Protein AF-0000000072951445 (afdb_homodimer)

Organism: Perkinsus marinus (strain ATCC 50983 / TXsc) (NCBI:txid423536)

Nearest PDB structures (foldseek):
  5vni-assembly1_B  TM=6.566E-01  e=9.236E-03  Homo sapiens
  2nut-assembly1_B  TM=6.486E-01  e=1.586E-02  Homo sapiens
  3egd-assembly1_B  TM=6.643E-01  e=2.275E-02  Homo sapiens
  9deq-assembly1_A  TM=5.396E-01  e=1.131E+00  Homo sapiens
  6msu-assembly1_A  TM=2.626E-01  e=2.471E+00  Homo sapiens

Radius of gyration: 23.21 Å; Cα contacts (8 Å, |Δi|>4): 422; chains: 2; bounding box: 43×64×102 Å

Secondary structure (DSSP, 8-state):
-------S-------HHHHHHHHHHHHHHT--EEEEEEEEEE-TTEEEEEEESGGGSTT-SS--EE-TTSSEEEEEE-SEEEEEEEEEE-TT---SEEEEEEEEEE--TT---/-------S-------HHHHHHHHHHHHHHT--EEEEEEEEEE-TTEEEEEEESGGGSTT-SS--EE-TTSSEEEEEE-SEEEEEEEEEE-TT---SEEEEEEEEEE--TT---

Solvent-accessible surface area (backbone atoms only — not comparable to full-atom values)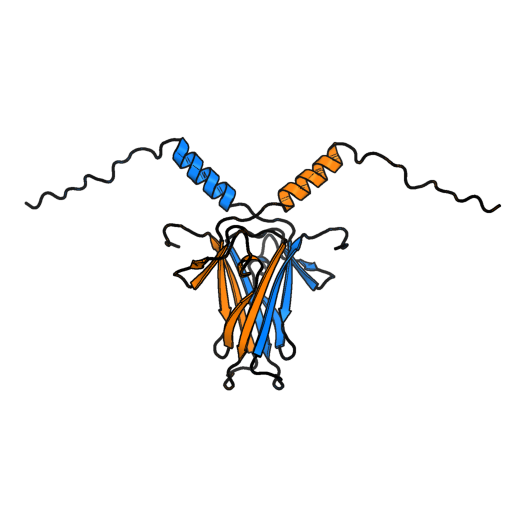: 12509 Å² total; per-residue (Å²): 134,83,82,77,82,77,65,75,77,65,82,69,66,69,55,72,61,53,48,45,46,49,49,46,47,47,51,47,34,61,21,36,13,38,41,24,29,41,34,77,51,61,35,87,40,47,41,81,72,46,73,43,35,73,32,63,38,91,84,34,93,61,51,47,40,80,36,95,89,52,45,29,35,31,64,64,47,43,34,77,38,52,45,32,32,37,29,36,46,45,91,71,48,82,54,56,60,41,38,41,34,43,35,30,31,63,57,48,90,79,67,68,125,134,82,81,77,81,77,67,73,79,68,83,70,64,70,54,72,60,53,48,45,45,48,49,47,47,46,51,47,33,61,21,36,13,38,40,24,29,43,35,74,50,60,35,86,40,48,41,84,69,44,75,45,37,74,32,63,38,91,85,33,94,62,51,47,39,80,35,96,89,52,46,28,33,33,65,63,46,42,34,76,36,52,46,32,32,38,29,36,47,45,91,71,48,84,53,57,59,42,40,42,36,42,35,31,30,61,57,46,91,78,67,68,126

Sequence (226 aa):
MCADLDWWKSDVAPQDGEALHFDIARAVTKAAAYGCVVQARVSRGLCIDRHLSRWSQTASRHPAVPDPRGGFLVPRIDCDAVFGFSIYVDEDLPARYAYFQLAVLHHNAEGIRMCADLDWWKSDVAPQDGEALHFDIARAVTKAAAYGCVVQARVSRGLCIDRHLSRWSQTASRHPAVPDPRGGFLVPRIDCDAVFGFSIYVDEDLPARYAYFQLAVLHHNAEGIR

pLDDT: mean 76.88, std 22.06, range [24.97, 98.44]

Foldseek 3Di:
DPPPCPPDPPPPDCPPVVVVVVVVVVVVLQDKDAWKFKAKDKDPQKDWDDKDWLQCDPPRPFHWAADPVHGTTGGIDHPPTDIDTDMDGHPPDPDPDMDMDMDIHHHDPVPDD/DPDPCPPDDPPPPCPPVVVVVVVVVVVVLQDKDAWKFKAKDKDPQKDWDDKDWLQCDPPRPFHWAADPVHGTTGGIDHPPTDIDTDMDGHPCDPDPDMDMDMDIHHHDPVPDD

Structure (mmCIF, N/CA/C/O backbone):
data_AF-0000000072951445-model_v1
#
loop_
_entity.id
_entity.type
_entity.pdbx_description
1 polymer 'Uncharacterized protein'
#
loop_
_atom_site.group_PDB
_atom_site.id
_atom_site.type_symbol
_atom_site.label_atom_id
_atom_site.label_alt_id
_atom_site.label_comp_id
_atom_site.label_asym_id
_atom_site.label_entity_id
_atom_site.label_seq_id
_atom_site.pdbx_PDB_ins_code
_atom_site.Cartn_x
_atom_site.Cartn_y
_atom_site.Cartn_z
_atom_site.occupancy
_atom_site.B_iso_or_equiv
_atom_site.auth_seq_id
_atom_site.auth_comp_id
_atom_site.auth_asym_id
_atom_site.auth_atom_id
_atom_site.pdbx_PDB_model_num
ATOM 1 N N . MET A 1 1 ? -2.184 34.781 -45.5 1 25.11 1 MET A N 1
ATOM 2 C CA . MET A 1 1 ? -1.695 35.438 -44.281 1 25.11 1 MET A CA 1
ATOM 3 C C . MET A 1 1 ? -2.539 35.062 -43.062 1 25.11 1 MET A C 1
ATOM 5 O O . MET A 1 1 ? -3.635 35.594 -42.875 1 25.11 1 MET A O 1
ATOM 9 N N . CYS A 1 2 ? -2.691 33.781 -42.75 1 28.2 2 CYS A N 1
ATOM 10 C CA . CYS A 1 2 ? -3.609 33.156 -41.812 1 28.2 2 CYS A CA 1
ATOM 11 C C . CYS A 1 2 ? -3.299 33.562 -40.375 1 28.2 2 CYS A C 1
ATOM 13 O O . CYS A 1 2 ? -2.16 33.438 -39.938 1 28.2 2 CYS A O 1
ATOM 15 N N . ALA A 1 3 ? -3.982 34.625 -39.844 1 30.25 3 ALA A N 1
ATOM 16 C CA . ALA A 1 3 ? -3.809 35.344 -38.594 1 30.25 3 ALA A CA 1
ATOM 17 C C . ALA A 1 3 ? -3.898 34.375 -37.406 1 30.25 3 ALA A C 1
ATOM 19 O O . ALA A 1 3 ? -4.82 33.562 -37.344 1 30.25 3 ALA A O 1
ATOM 20 N N . ASP A 1 4 ? -2.771 33.875 -36.844 1 29.22 4 ASP A N 1
ATOM 21 C CA . ASP A 1 4 ? -2.469 32.969 -35.75 1 29.22 4 ASP A CA 1
ATOM 22 C C . ASP A 1 4 ? -3.033 33.469 -34.438 1 29.22 4 ASP A C 1
ATOM 24 O O . ASP A 1 4 ? -2.664 34.562 -33.969 1 29.22 4 ASP A O 1
ATOM 28 N N . LEU A 1 5 ? -4.309 33.406 -34.094 1 29.62 5 LEU A N 1
ATOM 29 C CA . LEU A 1 5 ? -4.984 33.906 -32.906 1 29.62 5 LEU A CA 1
ATOM 30 C C . LEU A 1 5 ? -4.355 33.344 -31.656 1 29.62 5 LEU A C 1
ATOM 32 O O . LEU A 1 5 ? -4.508 32.156 -31.359 1 29.62 5 LEU A O 1
ATOM 36 N N . ASP A 1 6 ? -3.084 33.562 -31.312 1 32.25 6 ASP A N 1
ATOM 37 C CA . ASP A 1 6 ? -2.32 33.281 -30.094 1 32.25 6 ASP A CA 1
ATOM 38 C C . ASP A 1 6 ? -3.023 33.844 -28.859 1 32.25 6 ASP A C 1
ATOM 40 O O . ASP A 1 6 ? -2.5 34.75 -28.203 1 32.25 6 ASP A O 1
ATOM 44 N N . TRP A 1 7 ? -4.234 34.219 -28.938 1 32.53 7 TRP A N 1
ATOM 45 C CA . TRP A 1 7 ? -4.797 35.094 -27.922 1 32.53 7 TRP A CA 1
ATOM 46 C C . TRP A 1 7 ? -4.621 34.5 -26.531 1 32.53 7 TRP A C 1
ATOM 48 O O . TRP A 1 7 ? -4.5 35.219 -25.547 1 32.53 7 TRP A O 1
ATOM 58 N N . TRP A 1 8 ? -4.859 33.25 -26.375 1 32.34 8 TRP A N 1
ATOM 59 C CA . TRP A 1 8 ? -5.52 32.906 -25.125 1 32.34 8 TRP A CA 1
ATOM 60 C C . TRP A 1 8 ? -4.559 33 -23.953 1 32.34 8 TRP A C 1
ATOM 62 O O . TRP A 1 8 ? -4.949 32.812 -22.797 1 32.34 8 TRP A O 1
ATOM 72 N N . LYS A 1 9 ? -3.375 32.625 -24.156 1 36.16 9 LYS A N 1
ATOM 73 C CA . LYS A 1 9 ? -2.627 32.344 -22.938 1 36.16 9 LYS A CA 1
ATOM 74 C C . LYS A 1 9 ? -2.373 33.625 -22.141 1 36.16 9 LYS A C 1
ATOM 76 O O . LYS A 1 9 ? -1.477 34.406 -22.469 1 36.16 9 LYS A O 1
ATOM 81 N N . SER A 1 10 ? -3.305 34.406 -21.906 1 35.97 10 SER A N 1
ATOM 82 C CA . SER A 1 10 ? -2.973 35.562 -21.062 1 35.97 10 SER A CA 1
ATOM 83 C C . SER A 1 10 ? -2.168 35.125 -19.844 1 35.97 10 SER A C 1
ATOM 85 O O . SER A 1 10 ? -2.434 34.062 -19.266 1 35.97 10 SER A O 1
ATOM 87 N N . ASP A 1 11 ? -0.934 35.531 -19.594 1 38.09 11 ASP A N 1
ATOM 88 C CA . ASP A 1 11 ? 0.056 35.625 -18.516 1 38.09 11 ASP A CA 1
ATOM 89 C C . ASP A 1 11 ? -0.596 36 -17.188 1 38.09 11 ASP A C 1
ATOM 91 O O . ASP A 1 11 ? -0.187 36.969 -16.547 1 38.09 11 ASP A O 1
ATOM 95 N N . VAL A 1 12 ? -1.898 36.062 -17.078 1 39.41 12 VAL A N 1
ATOM 96 C CA . VAL A 1 12 ? -2.447 36.5 -15.789 1 39.41 12 VAL A CA 1
ATOM 97 C C . VAL A 1 12 ? -1.809 35.656 -14.672 1 39.41 12 VAL A C 1
ATOM 99 O O . VAL A 1 12 ? -1.699 34.438 -14.773 1 39.41 12 VAL A O 1
ATOM 102 N N . ALA A 1 13 ? -0.9 36.219 -13.82 1 42.41 13 ALA A N 1
ATOM 103 C CA . ALA A 1 13 ? -0.326 35.75 -12.555 1 42.41 13 ALA A CA 1
ATOM 104 C C . ALA A 1 13 ? -1.29 34.844 -11.82 1 42.41 13 ALA A C 1
ATOM 106 O O . ALA A 1 13 ? -2.484 35.125 -11.719 1 42.41 13 ALA A O 1
ATOM 107 N N . PRO A 1 14 ? -1.17 33.5 -11.805 1 46.56 14 PRO A N 1
ATOM 108 C CA . PRO A 1 14 ? -2.156 32.875 -10.922 1 46.56 14 PRO A CA 1
ATOM 109 C C . PRO A 1 14 ? -2.557 33.781 -9.75 1 46.56 14 PRO A C 1
ATOM 111 O O . PRO A 1 14 ? -1.712 34.469 -9.188 1 46.56 14 PRO A O 1
ATOM 114 N N . GLN A 1 15 ? -3.617 34.5 -9.695 1 49.19 15 GLN A N 1
ATOM 115 C CA . GLN A 1 15 ? -3.969 35.25 -8.5 1 49.19 15 GLN A CA 1
ATOM 116 C C . GLN A 1 15 ? -3.467 34.562 -7.234 1 49.19 15 GLN A C 1
ATOM 118 O O . GLN A 1 15 ? -3.41 33.312 -7.184 1 49.19 15 GLN A O 1
ATOM 123 N N . ASP A 1 16 ? -2.781 35.281 -6.242 1 53.56 16 ASP A N 1
ATOM 124 C CA . ASP A 1 16 ? -2.215 34.844 -4.969 1 53.56 16 ASP A CA 1
ATOM 125 C C . ASP A 1 16 ? -3.018 33.688 -4.371 1 53.56 16 ASP A C 1
ATOM 127 O O . ASP A 1 16 ? -2.447 32.781 -3.797 1 53.56 16 ASP A O 1
ATOM 131 N N . GLY A 1 17 ? -4.25 33.844 -4.539 1 55.16 17 GLY A N 1
ATOM 132 C CA . GLY A 1 17 ? -5.109 32.844 -3.926 1 55.16 17 GLY A CA 1
ATOM 133 C C . GLY A 1 17 ? -5.035 31.484 -4.613 1 55.16 17 GLY A C 1
ATOM 134 O O . GLY A 1 17 ? -5.102 30.438 -3.955 1 55.16 17 GLY A O 1
ATOM 135 N N . GLU A 1 18 ? -5.078 31.531 -5.914 1 56.19 18 GLU A N 1
ATOM 136 C CA . GLU A 1 18 ? -5.031 30.25 -6.633 1 56.19 18 GLU A CA 1
ATOM 137 C C . GLU A 1 18 ? -3.697 29.547 -6.414 1 56.19 18 GLU A C 1
ATOM 139 O O . GLU A 1 18 ? -3.656 28.328 -6.266 1 56.19 18 GLU A O 1
ATOM 144 N N . ALA A 1 19 ? -2.678 30.297 -6.59 1 57.19 19 ALA A N 1
ATOM 145 C CA . ALA A 1 19 ? -1.369 29.734 -6.27 1 57.19 19 ALA A CA 1
ATOM 146 C C . ALA A 1 19 ? -1.341 29.188 -4.84 1 57.19 19 ALA A C 1
ATOM 148 O O . ALA A 1 19 ? -0.812 28.109 -4.59 1 57.19 19 ALA A O 1
ATOM 149 N N . LEU A 1 20 ? -1.957 30 -4.016 1 58.28 20 LEU A N 1
ATOM 150 C CA . LEU A 1 20 ? -2.051 29.562 -2.629 1 58.28 20 LEU A CA 1
ATOM 151 C C . LEU A 1 20 ? -2.877 28.281 -2.52 1 58.28 20 LEU A C 1
ATOM 153 O O . LEU A 1 20 ? -2.514 27.375 -1.783 1 58.28 20 LEU A O 1
ATOM 157 N N . HIS A 1 21 ? -3.934 28.328 -3.301 1 58.72 21 HIS A N 1
ATOM 158 C CA . HIS A 1 21 ? -4.785 27.141 -3.277 1 58.72 21 HIS A CA 1
ATOM 159 C C . HIS A 1 21 ? -4.051 25.922 -3.816 1 58.72 21 HIS A C 1
ATOM 161 O O . HIS A 1 21 ? -4.176 24.828 -3.27 1 58.72 21 HIS A O 1
ATOM 167 N N . PHE A 1 22 ? -3.383 26.141 -4.934 1 58.62 22 PHE A N 1
ATOM 168 C CA . PHE A 1 22 ? -2.615 25.031 -5.488 1 58.62 22 PHE A CA 1
ATOM 169 C C . PHE A 1 22 ? -1.514 24.594 -4.527 1 58.62 22 PHE A C 1
ATOM 171 O O . PHE A 1 22 ? -1.291 23.406 -4.328 1 58.62 22 PHE A O 1
ATOM 178 N N . ASP A 1 23 ? -0.819 25.609 -3.965 1 59.31 23 ASP A N 1
ATOM 179 C CA . ASP A 1 23 ? 0.227 25.297 -3 1 59.31 23 ASP A CA 1
ATOM 180 C C . ASP A 1 23 ? -0.346 24.547 -1.801 1 59.31 23 ASP A C 1
ATOM 182 O O . ASP A 1 23 ? 0.265 23.594 -1.307 1 59.31 23 ASP A O 1
ATOM 186 N N . ILE A 1 24 ? -1.493 25.031 -1.382 1 58.25 24 ILE A N 1
ATOM 187 C CA . ILE A 1 24 ? -2.137 24.375 -0.248 1 58.25 24 ILE A CA 1
ATOM 188 C C . ILE A 1 24 ? -2.574 22.969 -0.647 1 58.25 24 ILE A C 1
ATOM 190 O O . ILE A 1 24 ? -2.393 22.016 0.114 1 58.25 24 ILE A O 1
ATOM 194 N N . ALA A 1 25 ? -3.1 23 -1.86 1 57.59 25 ALA A N 1
ATOM 195 C CA . ALA A 1 25 ? -3.527 21.688 -2.34 1 57.59 25 ALA A CA 1
ATOM 196 C C . ALA A 1 25 ? -2.346 20.719 -2.441 1 57.59 25 ALA A C 1
ATOM 198 O O . ALA A 1 25 ? -2.451 19.562 -2.062 1 57.59 25 ALA A O 1
ATOM 199 N N . ARG A 1 26 ? -1.336 21.25 -2.967 1 58.31 26 ARG A N 1
ATOM 200 C CA . ARG A 1 26 ? -0.135 20.438 -3.072 1 58.31 26 ARG A CA 1
ATOM 201 C C . ARG A 1 26 ? 0.393 20.062 -1.691 1 58.31 26 ARG A C 1
ATOM 203 O O . ARG A 1 26 ? 0.857 18.938 -1.485 1 58.31 26 ARG A O 1
ATOM 210 N N . ALA A 1 27 ? 0.35 21.094 -0.793 1 59.75 27 ALA A N 1
ATOM 211 C CA . ALA A 1 27 ? 0.813 20.797 0.562 1 59.75 27 ALA A CA 1
ATOM 212 C C . ALA A 1 27 ? -0.018 19.688 1.202 1 59.75 27 ALA A C 1
ATOM 214 O O . ALA A 1 27 ? 0.522 18.812 1.89 1 59.75 27 ALA A O 1
ATOM 215 N N . VAL A 1 28 ? -1.268 19.875 0.972 1 58.09 28 VAL A N 1
ATOM 216 C CA . VAL A 1 28 ? -2.16 18.875 1.549 1 58.09 28 VAL A CA 1
ATOM 217 C C . VAL A 1 28 ? -1.933 17.516 0.871 1 58.09 28 VAL A C 1
ATOM 219 O O . VAL A 1 28 ? -1.941 16.484 1.529 1 58.09 28 VAL A O 1
ATOM 222 N N . THR A 1 29 ? -1.716 17.703 -0.434 1 58.22 29 THR A N 1
ATOM 223 C CA . THR A 1 29 ? -1.499 16.469 -1.175 1 58.22 29 THR A CA 1
ATOM 224 C C . THR A 1 29 ? -0.147 15.852 -0.821 1 58.22 29 THR A C 1
ATOM 226 O O . THR A 1 29 ? 0.027 14.633 -0.894 1 58.22 29 THR A O 1
ATOM 229 N N . LYS A 1 30 ? 0.691 16.875 -0.333 1 65.12 30 LYS A N 1
ATOM 230 C CA . LYS A 1 30 ? 2.008 16.375 0.066 1 65.12 30 LYS A CA 1
ATOM 231 C C . LYS A 1 30 ? 1.988 15.859 1.501 1 65.12 30 LYS A C 1
ATOM 233 O O . LYS A 1 30 ? 3.039 15.555 2.066 1 65.12 30 LYS A O 1
ATOM 238 N N . ALA A 1 31 ? 0.778 15.758 1.926 1 75.75 31 ALA A N 1
ATOM 239 C CA . ALA A 1 31 ? 0.677 15.188 3.266 1 75.75 31 ALA A CA 1
ATOM 240 C C . ALA A 1 31 ? 1.109 13.727 3.27 1 75.75 31 ALA A C 1
ATOM 242 O O . ALA A 1 31 ? 1.029 13.047 2.244 1 75.75 31 ALA A O 1
ATOM 243 N N . ALA A 1 32 ? 1.812 13.375 4.234 1 82.56 32 ALA A N 1
ATOM 244 C CA . ALA A 1 32 ? 2.359 12.039 4.438 1 82.56 32 ALA A CA 1
ATOM 245 C C . ALA A 1 32 ? 1.925 11.469 5.785 1 82.56 32 ALA A C 1
ATOM 247 O O . ALA A 1 32 ? 1.687 12.219 6.734 1 82.56 32 ALA A O 1
ATOM 248 N N . ALA A 1 33 ? 1.676 10.227 5.727 1 84.31 33 ALA A N 1
ATOM 249 C CA . ALA A 1 33 ? 1.551 9.5 6.988 1 84.31 33 ALA A CA 1
ATOM 250 C C . ALA A 1 33 ? 2.92 9.094 7.523 1 84.31 33 ALA A C 1
ATOM 252 O O . ALA A 1 33 ? 3.801 8.695 6.754 1 84.31 33 ALA A O 1
ATOM 253 N N . TYR A 1 34 ? 3.049 9.273 8.836 1 84.31 34 TYR A N 1
ATOM 254 C CA . TYR A 1 34 ? 4.359 8.992 9.414 1 84.31 34 TYR A CA 1
ATOM 255 C C . TYR A 1 34 ? 4.281 7.828 10.398 1 84.31 34 TYR A C 1
ATOM 257 O O . TYR A 1 34 ? 3.252 7.617 11.039 1 84.31 34 TYR A O 1
ATOM 265 N N . GLY A 1 35 ? 5.445 7.074 10.477 1 86.62 35 GLY A N 1
ATOM 266 C CA . GLY A 1 35 ? 5.512 5.973 11.414 1 86.62 35 GLY A CA 1
ATOM 267 C C . GLY A 1 35 ? 4.523 4.863 11.109 1 86.62 35 GLY A C 1
ATOM 268 O O . GLY A 1 35 ? 3.703 4.504 11.953 1 86.62 35 GLY A O 1
ATOM 269 N N . CYS A 1 36 ? 4.629 4.395 9.93 1 91.25 36 CYS A N 1
ATOM 270 C CA . CYS A 1 36 ? 3.693 3.369 9.484 1 91.25 36 CYS A CA 1
ATOM 271 C C . CYS A 1 36 ? 4.359 1.999 9.445 1 91.25 36 CYS A C 1
ATOM 273 O O . CYS A 1 36 ? 5.523 1.881 9.055 1 91.25 36 CYS A O 1
ATOM 275 N N . VAL A 1 37 ? 3.639 1.06 9.898 1 93.5 37 VAL A N 1
ATOM 276 C CA . VAL A 1 37 ? 4.062 -0.322 9.695 1 93.5 37 VAL A CA 1
ATOM 277 C C . VAL A 1 37 ? 3.363 -0.904 8.469 1 93.5 37 VAL A C 1
ATOM 279 O O . VAL A 1 37 ? 2.139 -0.826 8.352 1 93.5 37 VAL A O 1
ATOM 282 N N . VAL A 1 38 ? 4.141 -1.428 7.543 1 96.44 38 VAL A N 1
ATOM 283 C CA . VAL A 1 38 ? 3.609 -2.059 6.34 1 96.44 38 VAL A CA 1
ATOM 284 C C . VAL A 1 38 ? 3.707 -3.576 6.465 1 96.44 38 VAL A C 1
ATOM 286 O O . VAL A 1 38 ? 4.789 -4.117 6.715 1 96.44 38 VAL A O 1
ATOM 289 N N . GLN A 1 39 ? 2.592 -4.234 6.344 1 97.06 39 GLN A N 1
ATOM 290 C CA . GLN A 1 39 ? 2.541 -5.691 6.441 1 97.06 39 GLN A CA 1
ATOM 291 C C . GLN A 1 39 ? 1.88 -6.301 5.207 1 97.06 39 GLN A C 1
ATOM 293 O O . GLN A 1 39 ? 0.814 -5.848 4.781 1 97.06 39 GLN A O 1
ATOM 298 N N . ALA A 1 40 ? 2.533 -7.309 4.621 1 98 40 ALA A N 1
ATOM 299 C CA . ALA A 1 40 ? 1.966 -8.055 3.502 1 98 40 ALA A CA 1
ATOM 300 C C . ALA A 1 40 ? 1.685 -9.5 3.896 1 98 40 ALA A C 1
ATOM 302 O O . ALA A 1 40 ? 2.486 -10.133 4.594 1 98 40 ALA A O 1
ATOM 303 N N . ARG A 1 41 ? 0.537 -9.984 3.467 1 96.44 41 ARG A N 1
ATOM 304 C CA . ARG A 1 41 ? 0.14 -11.375 3.684 1 96.44 41 ARG A CA 1
ATOM 305 C C . ARG A 1 41 ? -0.395 -11.992 2.398 1 96.44 41 ARG A C 1
ATOM 307 O O . ARG A 1 41 ? -1.081 -11.328 1.618 1 96.44 41 ARG A O 1
ATOM 314 N N . VAL A 1 42 ? -0.076 -13.25 2.225 1 95.75 42 VAL A N 1
ATOM 315 C CA . VAL A 1 42 ? -0.527 -13.977 1.043 1 95.75 42 VAL A CA 1
ATOM 316 C C . VAL A 1 42 ? -1.199 -15.281 1.464 1 95.75 42 VAL A C 1
ATOM 318 O O . VAL A 1 42 ? -0.979 -15.773 2.574 1 95.75 42 VAL A O 1
ATOM 321 N N . SER A 1 43 ? -2.061 -15.789 0.586 1 93.31 43 SER A N 1
ATOM 322 C CA . SER A 1 43 ? -2.752 -17.047 0.858 1 93.31 43 SER A CA 1
ATOM 323 C C . SER A 1 43 ? -1.78 -18.219 0.868 1 93.31 43 SER A C 1
ATOM 325 O O . SER A 1 43 ? -0.641 -18.094 0.414 1 93.31 43 SER A O 1
ATOM 327 N N . ARG A 1 44 ? -2.346 -19.328 1.376 1 90.19 44 ARG A N 1
ATOM 328 C CA . ARG A 1 44 ? -1.542 -20.547 1.394 1 90.19 44 ARG A CA 1
ATOM 329 C C . ARG A 1 44 ? -1.088 -20.922 -0.013 1 90.19 44 ARG A C 1
ATOM 331 O O . ARG A 1 44 ? -1.854 -20.812 -0.971 1 90.19 44 ARG A O 1
ATOM 338 N N . GLY A 1 45 ? 0.144 -21.406 -0.171 1 87.94 45 GLY A N 1
ATOM 339 C CA . GLY A 1 45 ? 0.699 -21.766 -1.467 1 87.94 45 GLY A CA 1
ATOM 340 C C . GLY A 1 45 ? 1.569 -20.672 -2.064 1 87.94 45 GLY A C 1
ATOM 341 O O . GLY A 1 45 ? 2.281 -20.906 -3.043 1 87.94 45 GLY A O 1
ATOM 342 N N . LEU A 1 46 ? 1.461 -19.562 -1.485 1 91.31 46 LEU A N 1
ATOM 343 C CA . LEU A 1 46 ? 2.35 -18.453 -1.842 1 91.31 46 LEU A CA 1
ATOM 344 C C . LEU A 1 46 ? 3.234 -18.078 -0.662 1 91.31 46 LEU A C 1
ATOM 346 O O . LEU A 1 46 ? 2.826 -18.203 0.494 1 91.31 46 LEU A O 1
ATOM 350 N N . CYS A 1 47 ? 4.461 -17.609 -0.978 1 93.25 47 CYS A N 1
ATOM 351 C CA . CYS A 1 47 ? 5.383 -17.141 0.045 1 93.25 47 CYS A CA 1
ATOM 352 C C . CYS A 1 47 ? 6.098 -15.867 -0.416 1 93.25 47 CYS A C 1
ATOM 354 O O . CYS A 1 47 ? 6.664 -15.836 -1.51 1 93.25 47 CYS A O 1
ATOM 356 N N . ILE A 1 48 ? 5.977 -14.859 0.429 1 95.88 48 ILE A N 1
ATOM 357 C CA . ILE A 1 48 ? 6.691 -13.641 0.087 1 95.88 48 ILE A CA 1
ATOM 358 C C . ILE A 1 48 ? 8.188 -13.836 0.306 1 95.88 48 ILE A C 1
ATOM 360 O O . ILE A 1 48 ? 8.617 -14.195 1.405 1 95.88 48 ILE A O 1
ATOM 364 N N . ASP A 1 49 ? 8.922 -13.594 -0.739 1 95.31 49 ASP A N 1
ATOM 365 C CA . ASP A 1 49 ? 10.375 -13.781 -0.689 1 95.31 49 ASP A CA 1
ATOM 366 C C . ASP A 1 49 ? 11.078 -12.484 -0.276 1 95.31 49 ASP A C 1
ATOM 368 O O . 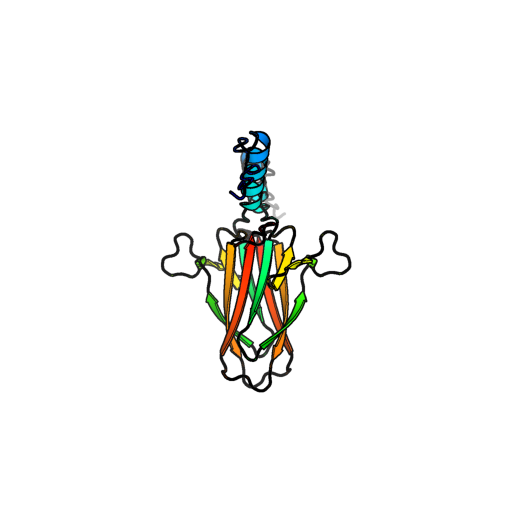ASP A 1 49 ? 11.906 -12.492 0.636 1 95.31 49 ASP A O 1
ATOM 372 N N . ARG A 1 50 ? 10.711 -11.422 -0.928 1 95 50 ARG A N 1
ATOM 373 C CA . ARG A 1 50 ? 11.359 -10.141 -0.659 1 95 50 ARG A CA 1
ATOM 374 C C . ARG A 1 50 ? 10.391 -8.977 -0.878 1 95 50 ARG A C 1
ATOM 376 O O . ARG A 1 50 ? 9.477 -9.078 -1.698 1 95 50 ARG A O 1
ATOM 383 N N . HIS A 1 51 ? 10.656 -7.945 -0.124 1 96 51 HIS A N 1
ATOM 384 C CA . HIS A 1 51 ? 9.992 -6.66 -0.346 1 96 51 HIS A CA 1
ATOM 385 C C . HIS A 1 51 ? 10.938 -5.668 -1.017 1 96 51 HIS A C 1
ATOM 387 O O . HIS A 1 51 ? 12.117 -5.594 -0.671 1 96 51 HIS A O 1
ATOM 393 N N . LEU A 1 52 ? 10.438 -5 -1.983 1 95.88 52 LEU A N 1
ATOM 394 C CA . LEU A 1 52 ? 11.188 -3.961 -2.682 1 95.88 52 LEU A CA 1
ATOM 395 C C . LEU A 1 52 ? 10.477 -2.617 -2.586 1 95.88 52 LEU A C 1
ATOM 397 O O . LEU A 1 52 ? 9.273 -2.529 -2.828 1 95.88 52 LEU A O 1
ATOM 401 N N . SER A 1 53 ? 11.102 -1.647 -2.105 1 96.69 53 SER A N 1
ATOM 402 C CA . SER A 1 53 ? 10.625 -0.272 -2.025 1 96.69 53 SER A CA 1
ATOM 403 C C . SER A 1 53 ? 11.781 0.712 -1.899 1 96.69 53 SER A C 1
ATOM 405 O O . SER A 1 53 ? 12.938 0.306 -1.816 1 96.69 53 SER A O 1
ATOM 407 N N . ARG A 1 54 ? 11.445 1.942 -1.931 1 95.44 54 ARG A N 1
ATOM 408 C CA . ARG A 1 54 ? 12.5 2.936 -1.74 1 95.44 54 ARG A CA 1
ATOM 409 C C . ARG A 1 54 ? 13.133 2.809 -0.358 1 95.44 54 ARG A C 1
ATOM 411 O O . ARG A 1 54 ? 14.281 3.191 -0.16 1 95.44 54 ARG A O 1
ATOM 418 N N . TRP A 1 55 ? 12.469 2.211 0.562 1 96.19 55 TRP A N 1
ATOM 419 C CA . TRP A 1 55 ? 12.945 2.07 1.933 1 96.19 55 TRP A CA 1
ATOM 420 C C . TRP A 1 55 ? 13.781 0.802 2.09 1 96.19 55 TRP A C 1
ATOM 422 O O . TRP A 1 55 ? 14.43 0.603 3.119 1 96.19 55 TRP A O 1
ATOM 432 N N . SER A 1 56 ? 13.711 -0.069 1.153 1 95.38 56 SER A N 1
ATOM 433 C CA . SER A 1 56 ? 14.445 -1.324 1.261 1 95.38 56 SER A CA 1
ATOM 434 C C . SER A 1 56 ? 15.789 -1.241 0.542 1 95.38 56 SER A C 1
ATOM 436 O O . SER A 1 56 ? 16.547 -2.207 0.532 1 95.38 56 SER A O 1
ATOM 438 N N . GLN A 1 57 ? 16.016 -0.076 -0.086 1 93.69 57 GLN A N 1
ATOM 439 C CA . GLN A 1 57 ? 17.281 0.09 -0.816 1 93.69 57 GLN A CA 1
ATOM 440 C C . GLN A 1 57 ? 18.453 0.269 0.141 1 93.69 57 GLN A C 1
ATOM 442 O O . GLN A 1 57 ? 18.312 0.912 1.185 1 93.69 57 GLN A O 1
ATOM 447 N N . THR A 1 58 ? 19.578 -0.31 -0.248 1 88.88 58 THR A N 1
ATOM 448 C CA . THR A 1 58 ? 20.781 -0.26 0.576 1 88.88 58 THR A CA 1
ATOM 449 C C . THR A 1 58 ? 21.172 1.186 0.868 1 88.88 58 THR A C 1
ATOM 451 O O . THR A 1 58 ? 21.562 1.515 1.993 1 88.88 58 THR A O 1
ATOM 454 N N . ALA A 1 59 ? 21.016 2.045 -0.031 1 90.62 59 ALA A N 1
ATOM 455 C CA . ALA A 1 59 ? 21.469 3.43 0.085 1 90.62 59 ALA A CA 1
ATOM 456 C C . ALA A 1 59 ? 20.328 4.34 0.536 1 90.62 59 ALA A C 1
ATOM 458 O O . ALA A 1 59 ? 20.406 5.562 0.384 1 90.62 59 ALA A O 1
ATOM 459 N N . SER A 1 60 ? 19.344 3.766 1.089 1 90.75 60 SER A N 1
ATOM 460 C CA . SER A 1 60 ? 18.203 4.59 1.476 1 90.75 60 SER A CA 1
ATOM 461 C C . SER A 1 60 ? 18.547 5.492 2.656 1 90.75 60 SER A C 1
ATOM 463 O O . SER A 1 60 ? 19.125 5.035 3.643 1 90.75 60 SER A O 1
ATOM 465 N N . ARG A 1 61 ? 18.203 6.777 2.604 1 90.69 61 ARG A N 1
ATOM 466 C CA . ARG A 1 61 ? 18.422 7.727 3.693 1 90.69 61 ARG A CA 1
ATOM 467 C C . ARG A 1 61 ? 17.5 7.418 4.871 1 90.69 61 ARG A C 1
ATOM 469 O O . ARG A 1 61 ? 17.812 7.762 6.012 1 90.69 61 ARG A O 1
ATOM 476 N N . HIS A 1 62 ? 16.312 6.793 4.547 1 90.69 62 HIS A N 1
ATOM 477 C CA . HIS A 1 62 ? 15.328 6.414 5.559 1 90.69 62 HIS A CA 1
ATOM 478 C C . HIS A 1 62 ? 14.906 4.957 5.402 1 90.69 62 HIS A C 1
ATOM 480 O O . HIS A 1 62 ? 13.82 4.668 4.898 1 90.69 62 HIS A O 1
ATOM 486 N N . PRO A 1 63 ? 15.789 4.051 5.824 1 92.88 63 PRO A N 1
ATOM 487 C CA . PRO A 1 63 ? 15.547 2.627 5.594 1 92.88 63 PRO A CA 1
ATOM 488 C C . PRO A 1 63 ? 14.398 2.078 6.438 1 92.88 63 PRO A C 1
ATOM 490 O O . PRO A 1 63 ? 14.148 2.564 7.543 1 92.88 63 PRO A O 1
ATOM 493 N N . ALA A 1 64 ? 13.711 1.156 5.879 1 94.31 64 ALA A N 1
ATOM 494 C CA . ALA A 1 64 ? 12.711 0.404 6.625 1 94.31 64 ALA A CA 1
ATOM 495 C C . ALA A 1 64 ? 13.359 -0.462 7.699 1 94.31 64 ALA A C 1
ATOM 497 O O . ALA A 1 64 ? 14.516 -0.871 7.559 1 94.31 64 ALA A O 1
ATOM 498 N N . VAL A 1 65 ? 12.648 -0.671 8.789 1 92.19 65 VAL A N 1
ATOM 499 C CA . VAL A 1 65 ? 13.109 -1.557 9.852 1 92.19 65 VAL A CA 1
ATOM 500 C C . VAL A 1 65 ? 12.086 -2.668 10.078 1 92.19 65 VAL A C 1
ATOM 502 O O . VAL A 1 65 ? 10.875 -2.432 10.016 1 92.19 65 VAL A O 1
ATOM 505 N N . PRO A 1 66 ? 12.594 -3.859 10.328 1 92.62 66 PRO A N 1
ATOM 506 C CA . PRO A 1 66 ? 11.648 -4.941 10.602 1 92.62 66 PRO A CA 1
ATOM 507 C C . PRO A 1 66 ? 10.805 -4.684 11.852 1 92.62 66 PRO A C 1
ATOM 509 O O . PRO A 1 66 ? 11.312 -4.141 12.836 1 92.62 66 PRO A O 1
ATOM 512 N N . ASP A 1 67 ? 9.531 -4.984 11.695 1 91.38 67 ASP A N 1
ATOM 513 C CA . ASP A 1 67 ? 8.641 -4.918 12.852 1 91.38 67 ASP A CA 1
ATOM 514 C C . ASP A 1 67 ? 8.492 -6.285 13.508 1 91.38 67 ASP A C 1
ATOM 516 O O . ASP A 1 67 ? 8.391 -7.305 12.82 1 91.38 67 ASP A O 1
ATOM 520 N N . PRO A 1 68 ? 8.414 -6.25 14.836 1 86.69 68 PRO A N 1
ATOM 521 C CA . PRO A 1 68 ? 8.328 -7.539 15.531 1 86.69 68 PRO A CA 1
ATOM 522 C C . PRO A 1 68 ? 7.051 -8.305 15.188 1 86.69 68 PRO A C 1
ATOM 524 O O . PRO A 1 68 ? 7.023 -9.531 15.273 1 86.69 68 PRO A O 1
ATOM 527 N N . ARG A 1 69 ? 6.031 -7.617 14.812 1 84.69 69 ARG A N 1
ATOM 528 C CA . ARG A 1 69 ? 4.754 -8.25 14.5 1 84.69 69 ARG A CA 1
ATOM 529 C C . ARG A 1 69 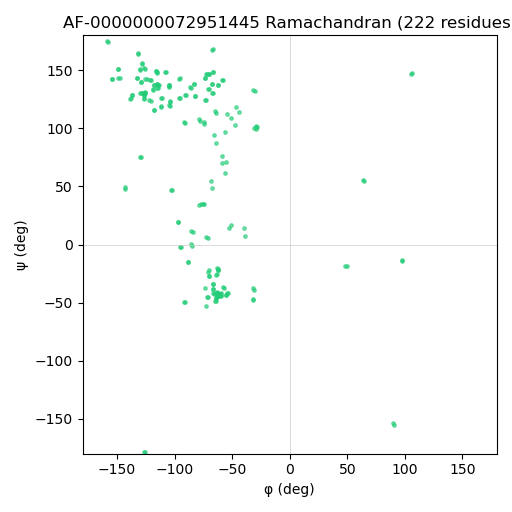? 4.723 -8.727 13.055 1 84.69 69 ARG A C 1
ATOM 531 O O . ARG A 1 69 ? 3.725 -9.297 12.609 1 84.69 69 ARG A O 1
ATOM 538 N N . GLY A 1 70 ? 5.727 -8.516 12.422 1 89.94 70 GLY A N 1
ATOM 539 C CA . GLY A 1 70 ? 5.797 -8.812 11 1 89.94 70 GLY A CA 1
ATOM 540 C C . GLY A 1 70 ? 5.742 -7.57 10.133 1 89.94 70 GLY A C 1
ATOM 541 O O . GLY A 1 70 ? 5.312 -6.508 10.578 1 89.94 70 GLY A O 1
ATOM 542 N N . GLY A 1 71 ? 6.395 -7.637 9.109 1 94.81 71 GLY A N 1
ATOM 543 C CA . GLY A 1 71 ? 6.449 -6.5 8.203 1 94.81 71 GLY A CA 1
ATOM 544 C C . GLY A 1 71 ? 7.594 -5.551 8.508 1 94.81 71 GLY A C 1
ATOM 545 O O . GLY A 1 71 ? 8.656 -5.977 8.953 1 94.81 71 GLY A O 1
ATOM 546 N N . PHE A 1 72 ? 7.438 -4.266 8.109 1 95.62 72 PHE A N 1
ATOM 547 C CA . PHE A 1 72 ? 8.531 -3.316 8.281 1 95.62 72 PHE A CA 1
ATOM 548 C C . PHE A 1 72 ? 8 -1.915 8.547 1 95.62 72 PHE A C 1
ATOM 550 O O . PHE A 1 72 ? 6.953 -1.532 8.023 1 95.62 72 PHE A O 1
ATOM 557 N N . LEU A 1 73 ? 8.68 -1.219 9.383 1 93.56 73 LEU A N 1
ATOM 558 C CA . LEU A 1 73 ? 8.375 0.167 9.727 1 93.56 73 LEU A CA 1
ATOM 559 C C . LEU A 1 73 ? 8.953 1.12 8.688 1 93.56 73 LEU A C 1
ATOM 561 O O . LEU A 1 73 ? 10.117 0.993 8.305 1 93.56 73 LEU A O 1
ATOM 565 N N . VAL A 1 74 ? 8.156 1.966 8.172 1 92.81 74 VAL A N 1
ATOM 566 C CA . VAL A 1 74 ? 8.602 3.02 7.266 1 92.81 74 VAL A CA 1
ATOM 567 C C . VAL A 1 74 ? 8.375 4.387 7.91 1 92.81 74 VAL A C 1
ATOM 569 O O . VAL A 1 74 ? 7.363 4.605 8.578 1 92.81 74 VAL A O 1
ATOM 572 N N . PRO A 1 75 ? 9.305 5.238 7.766 1 88.44 75 PRO A N 1
ATOM 573 C CA . PRO A 1 75 ? 9.188 6.535 8.438 1 88.44 75 PRO A CA 1
ATOM 574 C C . PRO A 1 75 ? 8.047 7.383 7.883 1 88.44 75 PRO A C 1
ATOM 576 O O . PRO A 1 75 ? 7.414 8.141 8.625 1 88.44 75 PRO A O 1
ATOM 579 N N . ARG A 1 76 ? 7.824 7.238 6.551 1 85.62 76 ARG A N 1
ATOM 580 C CA . ARG A 1 76 ? 6.793 8.07 5.938 1 85.62 76 ARG A CA 1
ATOM 581 C C . ARG A 1 76 ? 6.234 7.414 4.684 1 85.62 76 ARG A C 1
ATOM 583 O O . ARG A 1 76 ? 6.969 6.77 3.93 1 85.62 76 ARG A O 1
ATOM 590 N N . ILE A 1 77 ? 4.938 7.578 4.508 1 89.56 77 ILE A N 1
ATOM 591 C CA . ILE A 1 77 ? 4.262 7.16 3.283 1 89.56 77 ILE A CA 1
ATOM 592 C C . ILE A 1 77 ? 3.469 8.328 2.707 1 89.56 77 ILE A C 1
ATOM 594 O O . ILE A 1 77 ? 2.717 8.992 3.428 1 89.56 77 ILE A O 1
ATOM 598 N N . ASP A 1 78 ? 3.725 8.625 1.453 1 87.38 78 ASP A N 1
ATOM 599 C CA . ASP A 1 78 ? 2.99 9.648 0.712 1 87.38 78 ASP A CA 1
ATOM 600 C C . ASP A 1 78 ? 2.432 9.086 -0.592 1 87.38 78 ASP A C 1
ATOM 602 O O . ASP A 1 78 ? 2.496 7.879 -0.833 1 87.38 78 ASP A O 1
ATOM 606 N N . CYS A 1 79 ? 1.764 9.953 -1.379 1 89.44 79 CYS A N 1
ATOM 607 C CA . CYS A 1 79 ? 1.181 9.523 -2.646 1 89.44 79 CYS A CA 1
ATOM 608 C C . CYS A 1 79 ? 2.26 9.336 -3.705 1 89.44 79 CYS A C 1
ATOM 610 O O . CYS A 1 79 ? 2.08 9.734 -4.855 1 89.44 79 CYS A O 1
ATOM 612 N N . ASP A 1 80 ? 3.385 8.891 -3.273 1 89.88 80 ASP A N 1
ATOM 613 C CA . ASP A 1 80 ? 4.488 8.477 -4.137 1 89.88 80 ASP A CA 1
ATOM 614 C C . ASP A 1 80 ? 5.211 7.262 -3.566 1 89.88 80 ASP A C 1
ATOM 616 O O . ASP A 1 80 ? 6.434 7.281 -3.404 1 89.88 80 ASP A O 1
ATOM 620 N N . ALA A 1 81 ? 4.395 6.266 -3.201 1 94.25 81 ALA A N 1
ATOM 621 C CA . ALA A 1 81 ? 4.938 5.055 -2.596 1 94.25 81 ALA A CA 1
ATOM 622 C C . ALA A 1 81 ? 4.707 3.842 -3.49 1 94.25 81 ALA A C 1
ATOM 624 O O . ALA A 1 81 ? 3.623 3.682 -4.062 1 94.25 81 ALA A O 1
ATOM 625 N N . VAL A 1 82 ? 5.762 3.047 -3.635 1 96.62 82 VAL A N 1
ATOM 626 C CA . VAL A 1 82 ? 5.664 1.795 -4.379 1 96.62 82 VAL A CA 1
ATOM 627 C C . VAL A 1 82 ? 6.168 0.641 -3.516 1 96.62 82 VAL A C 1
ATOM 629 O O . VAL A 1 82 ? 7.258 0.718 -2.941 1 96.62 82 VAL A O 1
ATOM 632 N N . PHE A 1 83 ? 5.344 -0.378 -3.438 1 97.94 83 PHE A N 1
ATOM 633 C CA . PHE A 1 83 ? 5.703 -1.607 -2.742 1 97.94 83 PHE A CA 1
ATOM 634 C C . PHE A 1 83 ? 5.715 -2.789 -3.703 1 97.94 83 PHE A C 1
ATOM 636 O O . PHE A 1 83 ? 4.688 -3.133 -4.285 1 97.94 83 PHE A O 1
ATOM 643 N N . GLY A 1 84 ? 6.855 -3.355 -3.891 1 98.44 84 GLY A N 1
ATOM 644 C CA . GLY A 1 84 ? 7.008 -4.57 -4.676 1 98.44 84 GLY A CA 1
ATOM 645 C C . GLY A 1 84 ? 7.309 -5.793 -3.834 1 98.44 84 GLY A C 1
ATOM 646 O O . GLY A 1 84 ? 8.031 -5.703 -2.838 1 98.44 84 GLY A O 1
ATOM 647 N N . PHE A 1 85 ? 6.836 -6.922 -4.301 1 98 85 PHE A N 1
ATOM 648 C CA . PHE A 1 85 ? 7.078 -8.188 -3.613 1 98 85 PHE A CA 1
ATOM 649 C C . PHE A 1 85 ? 7.434 -9.281 -4.609 1 98 85 PHE A C 1
ATOM 651 O O . PHE A 1 85 ? 6.758 -9.445 -5.625 1 98 85 PHE A O 1
ATOM 658 N N . SER A 1 86 ? 8.5 -9.922 -4.312 1 97.31 86 SER A N 1
ATOM 659 C CA . SER A 1 86 ? 8.758 -11.195 -4.977 1 97.31 86 SER A CA 1
ATOM 660 C C . SER A 1 86 ? 8.078 -12.344 -4.246 1 97.31 86 SER A C 1
ATOM 662 O O . SER A 1 86 ? 8.125 -12.422 -3.018 1 97.31 86 SER A O 1
ATOM 664 N N . ILE A 1 87 ? 7.441 -13.195 -5.004 1 94.94 87 ILE A N 1
ATOM 665 C CA . ILE A 1 87 ? 6.617 -14.242 -4.418 1 94.94 87 ILE A CA 1
ATOM 666 C C . ILE A 1 87 ? 7.039 -15.602 -4.973 1 94.94 87 ILE A C 1
ATOM 668 O O . ILE A 1 87 ? 7.203 -15.758 -6.184 1 94.94 87 ILE A O 1
ATOM 672 N N . TYR A 1 88 ? 7.23 -16.469 -4.039 1 92.56 88 TYR A N 1
ATOM 673 C CA . TYR A 1 88 ? 7.426 -17.875 -4.41 1 92.56 88 TYR A CA 1
ATOM 674 C C . TYR A 1 88 ? 6.098 -18.609 -4.453 1 92.56 88 TYR A C 1
ATOM 676 O O . TYR A 1 88 ? 5.301 -18.531 -3.516 1 92.56 88 TYR A O 1
ATOM 684 N N . VAL A 1 89 ? 5.867 -19.281 -5.562 1 88.5 89 VAL A N 1
ATOM 685 C CA . VAL A 1 89 ? 4.625 -20.031 -5.715 1 88.5 89 VAL A CA 1
ATOM 686 C C . VAL A 1 89 ? 4.902 -21.531 -5.543 1 88.5 89 VAL A C 1
ATOM 688 O O . VAL A 1 89 ? 5.656 -22.125 -6.32 1 88.5 89 VAL A O 1
ATOM 691 N N . ASP A 1 90 ? 4.207 -21.984 -4.562 1 83.25 90 ASP A N 1
ATOM 692 C CA . ASP A 1 90 ? 4.391 -23.406 -4.297 1 83.25 90 ASP A CA 1
ATOM 693 C C . ASP A 1 90 ? 3.715 -24.266 -5.367 1 83.25 90 ASP A C 1
ATOM 695 O O . ASP A 1 90 ? 2.705 -23.859 -5.949 1 83.25 90 ASP A O 1
ATOM 699 N N . GLU A 1 91 ? 4.285 -25.391 -5.664 1 75 91 GLU A N 1
ATOM 700 C CA . GLU A 1 91 ? 3.783 -26.312 -6.672 1 75 91 GLU A CA 1
ATOM 701 C C . GLU A 1 91 ? 2.408 -26.859 -6.289 1 75 91 GLU A C 1
ATOM 703 O O . GLU A 1 91 ? 1.62 -27.234 -7.16 1 75 91 GLU A O 1
ATOM 708 N N . ASP A 1 92 ? 2.135 -26.766 -5.012 1 75.06 92 ASP A N 1
ATOM 709 C CA . ASP A 1 92 ? 0.874 -27.328 -4.543 1 75.06 92 ASP A CA 1
ATOM 710 C C . ASP A 1 92 ? -0.159 -26.234 -4.293 1 75.06 92 ASP A C 1
ATOM 712 O O . ASP A 1 92 ? -0.833 -26.234 -3.26 1 75.06 92 ASP A O 1
ATOM 716 N N . LEU A 1 93 ? -0.227 -25.391 -5.258 1 72.19 93 LEU A N 1
ATOM 717 C CA . LEU A 1 93 ? -1.281 -24.406 -5.078 1 72.19 93 LEU A CA 1
ATOM 718 C C . LEU A 1 93 ? -2.656 -25.062 -5.094 1 72.19 93 LEU A C 1
ATOM 720 O O . LEU A 1 93 ? -3.033 -25.703 -6.078 1 72.19 93 LEU A O 1
ATOM 724 N N . PRO A 1 94 ? -3.248 -24.969 -3.971 1 65.81 94 PRO A N 1
ATOM 725 C CA . PRO A 1 94 ? -4.516 -25.688 -3.852 1 65.81 94 PRO A CA 1
ATOM 726 C C . PRO A 1 94 ? -5.562 -25.219 -4.855 1 65.81 94 PRO A C 1
ATOM 728 O O . PRO A 1 94 ? -6.371 -26.016 -5.34 1 65.81 94 PRO A O 1
ATOM 731 N N . ALA A 1 95 ? -5.633 -23.875 -5.016 1 68.94 95 ALA A N 1
ATOM 732 C CA . ALA A 1 95 ? -6.699 -23.281 -5.82 1 68.94 95 ALA A CA 1
ATOM 733 C C . ALA A 1 95 ? -6.141 -22.297 -6.84 1 68.94 95 ALA A C 1
ATOM 735 O O . ALA A 1 95 ? -5 -21.844 -6.715 1 68.94 95 ALA A O 1
ATOM 736 N N . ARG A 1 96 ? -6.855 -22.188 -7.914 1 83.5 96 ARG A N 1
ATOM 737 C CA . ARG A 1 96 ? -6.492 -21.219 -8.953 1 83.5 96 ARG A CA 1
ATOM 738 C C . ARG A 1 96 ? -6.785 -19.797 -8.5 1 83.5 96 ARG A C 1
ATOM 740 O O . ARG A 1 96 ? -6.77 -18.875 -9.312 1 83.5 96 ARG A O 1
ATOM 747 N N . TYR A 1 97 ? -7.176 -19.781 -7.16 1 89.62 97 TYR A N 1
ATOM 748 C CA . TYR A 1 97 ? -7.398 -18.469 -6.578 1 89.62 97 TYR A CA 1
ATOM 749 C C . TYR A 1 97 ? -6.453 -18.219 -5.406 1 89.62 97 TYR A C 1
ATOM 751 O O . TYR A 1 97 ? -6.184 -19.125 -4.617 1 89.62 97 TYR A O 1
ATOM 759 N N . ALA A 1 98 ? -5.887 -17.125 -5.402 1 93.56 98 ALA A N 1
ATOM 760 C CA . ALA A 1 98 ? -5 -16.703 -4.316 1 93.56 98 ALA A CA 1
ATOM 761 C C . ALA A 1 98 ? -5.344 -15.297 -3.842 1 93.56 98 ALA A C 1
ATOM 763 O O . ALA A 1 98 ? -6.141 -14.602 -4.473 1 93.56 98 ALA A O 1
ATOM 764 N N . TYR A 1 99 ? -4.797 -15.008 -2.658 1 95.38 99 TYR A N 1
ATOM 765 C CA . TYR A 1 99 ? -5.078 -13.703 -2.076 1 95.38 99 TYR A CA 1
ATOM 766 C C . TYR A 1 99 ? -3.793 -13 -1.657 1 95.38 99 TYR A C 1
ATOM 768 O O . TYR A 1 99 ? -2.838 -13.648 -1.226 1 95.38 99 TYR A O 1
ATOM 776 N N . PHE A 1 100 ? -3.75 -11.719 -1.894 1 97.5 100 PHE A N 1
ATOM 777 C CA . PHE A 1 100 ? -2.693 -10.828 -1.43 1 97.5 100 PHE A CA 1
ATOM 778 C C . PHE A 1 100 ? -3.277 -9.641 -0.67 1 97.5 100 PHE A C 1
ATOM 780 O O . PHE A 1 100 ? -4.227 -9.008 -1.135 1 97.5 100 PHE A O 1
ATOM 787 N N . GLN A 1 101 ? -2.756 -9.352 0.52 1 98.19 101 GLN A N 1
ATOM 788 C CA . GLN A 1 101 ? -3.213 -8.203 1.298 1 98.19 101 GLN A CA 1
ATOM 789 C C . GLN A 1 101 ? -2.037 -7.355 1.767 1 98.19 101 GLN A C 1
ATOM 791 O O . GLN A 1 101 ? -1.031 -7.887 2.242 1 98.19 101 GLN A O 1
ATOM 796 N N . LEU A 1 102 ? -2.055 -6.09 1.575 1 98.31 102 LEU A N 1
ATOM 797 C CA . LEU A 1 102 ? -1.119 -5.121 2.133 1 98.31 102 LEU A CA 1
ATOM 798 C C . LEU A 1 102 ? -1.81 -4.227 3.158 1 98.31 102 LEU A C 1
ATOM 800 O O . LEU A 1 102 ? -2.857 -3.645 2.873 1 98.31 102 LEU A O 1
ATOM 804 N N . ALA A 1 103 ? -1.278 -4.16 4.324 1 97.31 103 ALA A N 1
ATOM 805 C CA . ALA A 1 103 ? -1.816 -3.287 5.367 1 97.31 103 ALA A CA 1
ATOM 806 C C . ALA A 1 103 ? -0.797 -2.227 5.777 1 97.31 103 ALA A C 1
ATOM 808 O O . ALA A 1 103 ? 0.396 -2.516 5.891 1 97.31 103 ALA A O 1
ATOM 809 N N . VAL A 1 104 ? -1.235 -1.042 5.934 1 94 104 VAL A N 1
ATOM 810 C CA . VAL A 1 104 ? -0.481 0.064 6.516 1 94 104 VAL A CA 1
ATOM 811 C C . VAL A 1 104 ? -1.088 0.453 7.859 1 94 104 VAL A C 1
ATOM 813 O O . VAL A 1 104 ? -2.254 0.847 7.93 1 94 104 VAL A O 1
ATOM 816 N N . LEU A 1 105 ? -0.296 0.337 8.906 1 90.25 105 LEU A N 1
ATOM 817 C CA . LEU A 1 105 ? -0.792 0.504 10.266 1 90.25 105 LEU A CA 1
ATOM 818 C C . LEU A 1 105 ? 0.033 1.54 11.023 1 90.25 105 LEU A C 1
ATOM 820 O O . LEU A 1 105 ? 1.229 1.694 10.766 1 90.25 105 LEU A O 1
ATOM 824 N N . HIS A 1 106 ? -0.58 2.168 11.953 1 86.19 106 HIS A N 1
ATOM 825 C CA . HIS A 1 106 ? 0.18 3.066 12.812 1 86.19 106 HIS A CA 1
ATOM 826 C C . HIS A 1 106 ? 1.162 2.293 13.688 1 86.19 106 HIS A C 1
ATOM 828 O O . HIS A 1 106 ? 0.804 1.271 14.273 1 86.19 106 HIS A O 1
ATOM 834 N N . HIS A 1 107 ? 2.355 2.818 13.609 1 81.12 107 HIS A N 1
ATOM 835 C CA . HIS A 1 107 ? 3.357 2.213 14.484 1 81.12 107 HIS A CA 1
ATOM 836 C C . HIS A 1 107 ? 3.152 2.635 15.93 1 81.12 107 HIS A C 1
ATOM 838 O O . HIS A 1 107 ? 2.975 3.822 16.219 1 81.12 107 HIS A O 1
ATOM 844 N N . ASN A 1 108 ? 2.625 1.835 16.797 1 68.25 108 ASN A N 1
ATOM 845 C CA . ASN A 1 108 ? 2.572 2.18 18.203 1 68.25 108 ASN A CA 1
ATOM 846 C C . ASN A 1 108 ? 3.799 1.667 18.953 1 68.25 108 ASN A C 1
ATOM 848 O O . ASN A 1 108 ? 4.188 0.509 18.797 1 68.25 108 ASN A O 1
ATOM 852 N N . ALA A 1 109 ? 4.605 2.691 19.188 1 56.31 109 ALA A N 1
ATOM 853 C CA . ALA A 1 109 ? 5.777 2.285 19.969 1 56.31 109 ALA A CA 1
ATOM 854 C C . ALA A 1 109 ? 5.434 1.153 20.922 1 56.31 109 ALA A C 1
ATOM 856 O O . ALA A 1 109 ? 6.262 0.279 21.188 1 56.31 109 ALA A O 1
ATOM 857 N N . GLU A 1 110 ? 4.258 1.408 21.656 1 53.53 110 GLU A N 1
ATOM 858 C CA . GLU A 1 110 ? 4.035 0.382 22.672 1 53.53 110 GLU A CA 1
ATOM 859 C C . GLU A 1 110 ? 3.475 -0.895 22.047 1 53.53 110 GLU A C 1
ATOM 861 O O . GLU A 1 110 ? 3.385 -1.928 22.719 1 53.53 110 GLU A O 1
ATOM 866 N N . GLY A 1 111 ? 3.768 -1.218 21.062 1 46.75 111 GLY A N 1
ATOM 867 C CA . GLY A 1 111 ? 3.422 -2.471 20.406 1 46.75 111 GLY A CA 1
ATOM 868 C C . GLY A 1 111 ? 1.943 -2.797 20.484 1 46.75 111 GLY A C 1
ATOM 869 O O . GLY A 1 111 ? 1.52 -3.881 20.078 1 46.75 111 GLY A O 1
ATOM 870 N N . ILE A 1 112 ? 1.113 -2.166 21.453 1 42.16 112 ILE A N 1
ATOM 871 C CA . ILE A 1 112 ? -0.209 -2.723 21.719 1 42.16 112 ILE A CA 1
ATOM 872 C C . ILE A 1 112 ? -1.175 -2.305 20.609 1 42.16 112 ILE A C 1
ATOM 874 O O . ILE A 1 112 ? -1.242 -1.126 20.25 1 42.16 112 ILE A O 1
ATOM 878 N N . ARG A 1 113 ? -1.536 -3.016 19.812 1 39.16 113 ARG A N 1
ATOM 879 C CA . ARG A 1 113 ? -2.701 -2.732 18.984 1 39.16 113 ARG A CA 1
ATOM 880 C C . ARG A 1 113 ? -3.994 -2.898 19.781 1 39.16 113 ARG A C 1
ATOM 882 O O . ARG A 1 113 ? -4.094 -3.775 20.641 1 39.16 113 ARG A O 1
ATOM 889 N N . MET B 1 1 ? -2.088 -9.422 57.438 1 24.97 1 MET B N 1
ATOM 890 C CA . MET B 1 1 ? -2.375 -8 57.219 1 24.97 1 MET B CA 1
ATOM 891 C C . MET B 1 1 ? -1.431 -7.41 56.188 1 24.97 1 MET B C 1
ATOM 893 O O . MET B 1 1 ? -0.35 -6.926 56.531 1 24.97 1 MET B O 1
ATOM 897 N N . CYS B 1 2 ? -1.096 -8.164 55.125 1 28.11 2 CYS B N 1
ATOM 898 C CA . CYS B 1 2 ? -0.073 -7.859 54.125 1 28.11 2 CYS B CA 1
ATOM 899 C C . CYS B 1 2 ? -0.426 -6.602 53.344 1 28.11 2 CYS B C 1
ATOM 901 O O . CYS B 1 2 ? -1.498 -6.52 52.75 1 28.11 2 CYS B O 1
ATOM 903 N N . ALA B 1 3 ? -0.028 -5.438 53.875 1 30 3 ALA B N 1
ATOM 904 C CA . ALA B 1 3 ? -0.328 -4.09 53.406 1 30 3 ALA B CA 1
ATOM 905 C C . ALA B 1 3 ? 0.057 -3.922 51.938 1 30 3 ALA B C 1
ATOM 907 O O . ALA B 1 3 ? 1.072 -4.461 51.5 1 30 3 ALA B O 1
ATOM 908 N N . ASP B 1 4 ? -0.95 -3.748 51 1 29.28 4 ASP B N 1
ATOM 909 C CA . ASP B 1 4 ? -1.14 -3.535 49.562 1 29.28 4 ASP B CA 1
ATOM 910 C C . ASP B 1 4 ? -0.441 -2.258 49.094 1 29.28 4 ASP B C 1
ATOM 912 O O . ASP B 1 4 ? -0.794 -1.159 49.531 1 29.28 4 ASP B O 1
ATOM 916 N N . LEU B 1 5 ? 0.84 -2.152 49.031 1 29.88 5 LEU B N 1
ATOM 917 C CA . LEU B 1 5 ? 1.573 -0.953 48.656 1 29.88 5 LEU B CA 1
ATOM 918 C C . LEU B 1 5 ? 1.119 -0.456 47.281 1 29.88 5 LEU B C 1
ATOM 920 O O . LEU B 1 5 ? 1.322 -1.135 46.281 1 29.88 5 LEU B O 1
ATOM 924 N N . ASP B 1 6 ? -0.09 0.11 47.094 1 32.47 6 ASP B N 1
ATOM 925 C CA . ASP B 1 6 ? -0.73 0.845 46.031 1 32.47 6 ASP B CA 1
ATOM 926 C C . ASP B 1 6 ? 0.144 2.006 45.562 1 32.47 6 ASP B C 1
ATOM 928 O O . ASP B 1 6 ? -0.174 3.17 45.812 1 32.47 6 ASP B O 1
ATOM 932 N N . TRP B 1 7 ? 1.366 2 45.875 1 32.59 7 TRP B N 1
ATOM 933 C CA . TRP B 1 7 ? 2.105 3.248 45.75 1 32.59 7 TRP B CA 1
ATOM 934 C C . TRP B 1 7 ? 1.97 3.799 44.312 1 32.59 7 TRP B C 1
ATOM 936 O O . TRP B 1 7 ? 1.985 5.016 44.125 1 32.59 7 TRP B O 1
ATOM 946 N N . TRP B 1 8 ? 2.08 2.953 43.344 1 31.64 8 TRP B N 1
ATOM 947 C CA . TRP B 1 8 ? 2.85 3.457 42.219 1 31.64 8 TRP B CA 1
ATOM 948 C C . TRP B 1 8 ? 2.057 4.508 41.438 1 31.64 8 TRP B C 1
ATOM 950 O O . TRP B 1 8 ? 2.615 5.234 40.625 1 31.64 8 TRP B O 1
ATOM 960 N N . LYS B 1 9 ? 0.888 4.145 41.062 1 35.88 9 LYS B N 1
ATOM 961 C CA . LYS B 1 9 ? 0.376 4.816 39.875 1 35.88 9 LYS B CA 1
ATOM 962 C C . LYS B 1 9 ? 0.08 6.289 40.156 1 35.88 9 LYS B C 1
ATOM 964 O O . LYS B 1 9 ? -0.906 6.609 40.812 1 35.88 9 LYS B O 1
ATOM 969 N N . SER B 1 10 ? 0.958 7.027 40.625 1 35.91 10 SER B N 1
ATOM 970 C CA . SER B 1 10 ? 0.646 8.445 40.719 1 35.91 10 SER B CA 1
ATOM 971 C C . SER B 1 10 ? -0.028 8.953 39.438 1 35.91 10 SER B C 1
ATOM 973 O O . SER B 1 10 ? 0.378 8.602 38.344 1 35.91 10 SER B O 1
ATOM 975 N N . ASP B 1 11 ? -1.263 9.383 39.406 1 38.28 11 ASP B N 1
ATOM 976 C CA . ASP B 1 11 ? -2.15 10.18 38.562 1 38.28 11 ASP B CA 1
ATOM 977 C C . ASP B 1 11 ? -1.418 11.383 37.969 1 38.28 11 ASP B C 1
ATOM 979 O O . ASP B 1 11 ? -1.724 12.523 38.281 1 38.28 11 ASP B O 1
ATOM 983 N N . VAL B 1 12 ? -0.119 11.461 38 1 39.75 12 VAL B N 1
ATOM 984 C CA . VAL B 1 12 ? 0.504 12.648 37.406 1 39.75 12 VAL B CA 1
ATOM 985 C C . VAL B 1 12 ? -0.083 12.922 36.031 1 39.75 12 VAL B C 1
ATOM 987 O O . VAL B 1 12 ? -0.171 12.016 35.188 1 39.75 12 VAL B O 1
ATOM 990 N N . ALA B 1 13 ? -0.986 13.898 35.812 1 42.56 13 ALA B N 1
ATOM 991 C CA . ALA B 1 13 ? -1.53 14.539 34.625 1 42.56 13 ALA B CA 1
ATOM 992 C C . ALA B 1 13 ? -0.521 14.5 33.5 1 42.56 13 ALA B C 1
ATOM 994 O O . ALA B 1 13 ? 0.654 14.828 33.688 1 42.56 13 ALA B O 1
ATOM 995 N N . PRO B 1 14 ? -0.585 13.633 32.5 1 46.72 14 PRO B N 1
ATOM 996 C CA . PRO B 1 14 ? 0.43 13.898 31.469 1 46.72 14 PRO B CA 1
ATOM 997 C C . PRO B 1 14 ? 0.781 15.375 31.344 1 46.72 14 PRO B C 1
ATOM 999 O O . PRO B 1 14 ? -0.1 16.234 31.453 1 46.72 14 PRO B O 1
ATOM 1002 N N . GLN B 1 15 ? 1.832 15.938 31.859 1 49.06 15 GLN B N 1
ATOM 1003 C CA . GLN B 1 15 ? 2.148 17.344 31.656 1 49.06 15 GLN B CA 1
ATOM 1004 C C . GLN B 1 15 ? 1.673 17.812 30.281 1 49.06 15 GLN B C 1
ATOM 1006 O O . GLN B 1 15 ? 1.688 17.047 29.312 1 49.06 15 GLN B O 1
ATOM 1011 N N . ASP B 1 16 ? 0.956 19.016 30.156 1 53.5 16 ASP B N 1
ATOM 1012 C CA . ASP B 1 16 ? 0.402 19.672 28.984 1 53.5 16 ASP B CA 1
ATOM 1013 C C . ASP B 1 16 ? 1.258 19.406 27.75 1 53.5 16 ASP B C 1
ATOM 1015 O O . ASP B 1 16 ? 0.73 19.203 26.641 1 53.5 16 ASP B O 1
ATOM 1019 N N . GLY B 1 17 ? 2.488 19.391 28 1 54.94 17 GLY B N 1
ATOM 1020 C CA . GLY B 1 17 ? 3.391 19.219 26.859 1 54.94 17 GLY B CA 1
ATOM 1021 C C . GLY B 1 17 ? 3.377 17.828 26.297 1 54.94 17 GLY B C 1
ATOM 1022 O O . GLY B 1 17 ? 3.49 17.641 25.078 1 54.94 17 GLY B O 1
ATOM 1023 N N . GLU B 1 18 ? 3.422 16.875 27.188 1 56.12 18 GLU B N 1
ATOM 1024 C CA . GLU B 1 18 ? 3.428 15.5 26.703 1 56.12 18 GLU B CA 1
ATOM 1025 C C . GLU B 1 18 ? 2.125 15.164 25.984 1 56.12 18 GLU B C 1
ATOM 1027 O O . GLU B 1 18 ? 2.135 14.469 24.969 1 56.12 18 GLU B O 1
ATOM 1032 N N . ALA B 1 19 ? 1.079 15.492 26.625 1 57.12 19 ALA B N 1
ATOM 1033 C CA . ALA B 1 19 ? -0.205 15.328 25.953 1 57.12 19 ALA B CA 1
ATOM 1034 C C . ALA B 1 19 ? -0.212 16.047 24.609 1 57.12 19 ALA B C 1
ATOM 1036 O O . ALA B 1 19 ? -0.698 15.516 23.609 1 57.12 19 ALA B O 1
ATOM 1037 N N . LEU B 1 20 ? 0.375 17.219 24.688 1 58.34 20 LEU B N 1
ATOM 1038 C CA . LEU B 1 20 ? 0.483 17.984 23.453 1 58.34 20 LEU B CA 1
ATOM 1039 C C . LEU B 1 20 ? 1.358 17.25 22.438 1 58.34 20 LEU B C 1
ATOM 1041 O O . LEU B 1 20 ? 1.026 17.188 21.25 1 58.34 20 LEU B O 1
ATOM 1045 N N . HIS B 1 21 ? 2.426 16.703 23.016 1 58.94 21 HIS B N 1
ATOM 1046 C CA . HIS B 1 21 ? 3.322 15.969 22.141 1 58.94 21 HIS B CA 1
ATOM 1047 C C . HIS B 1 21 ? 2.633 14.742 21.547 1 58.94 21 HIS B C 1
ATOM 1049 O O . HIS B 1 21 ? 2.801 14.43 20.375 1 58.94 21 HIS B O 1
ATOM 1055 N N . PHE B 1 22 ? 1.964 14.039 22.438 1 58.34 22 PHE B N 1
ATOM 1056 C CA . PHE B 1 22 ? 1.239 12.875 21.938 1 58.34 22 PHE B CA 1
ATOM 1057 C C . PHE B 1 22 ? 0.155 13.281 20.953 1 58.34 22 PHE B C 1
ATOM 1059 O O . PHE B 1 22 ? -0.021 12.641 19.906 1 58.34 22 PHE B O 1
ATOM 1066 N N . ASP B 1 23 ? -0.567 14.352 21.344 1 59 23 ASP B N 1
ATOM 1067 C CA . ASP B 1 23 ? -1.603 14.828 20.438 1 59 23 ASP B CA 1
ATOM 1068 C C . ASP B 1 23 ? -1.004 15.258 19.094 1 59 23 ASP B C 1
ATOM 1070 O O . ASP B 1 23 ? -1.579 14.992 18.031 1 59 23 ASP B O 1
ATOM 1074 N N . ILE B 1 24 ? 0.097 15.938 19.203 1 58.12 24 ILE B N 1
ATOM 1075 C CA . ILE B 1 24 ? 0.761 16.391 17.984 1 58.12 24 ILE B CA 1
ATOM 1076 C C . ILE B 1 24 ? 1.259 15.172 17.203 1 58.12 24 ILE B C 1
ATOM 1078 O O . ILE B 1 24 ? 1.115 15.117 15.977 1 58.12 24 ILE B O 1
ATOM 1082 N N . ALA B 1 25 ? 1.796 14.289 18.031 1 57.41 25 ALA B N 1
ATOM 1083 C CA . ALA B 1 25 ? 2.279 13.078 17.375 1 57.41 25 ALA B CA 1
ATOM 1084 C C . ALA B 1 25 ? 1.138 12.336 16.688 1 57.41 25 ALA B C 1
ATOM 1086 O O . ALA B 1 25 ? 1.291 11.859 15.555 1 57.41 25 ALA B O 1
ATOM 1087 N N . ARG B 1 26 ? 0.11 12.281 17.406 1 58 26 ARG B N 1
ATOM 1088 C CA . ARG B 1 26 ? -1.057 11.633 16.828 1 58 26 ARG B CA 1
ATOM 1089 C C . ARG B 1 26 ? -1.571 12.406 15.617 1 58 26 ARG B C 1
ATOM 1091 O O . ARG B 1 26 ? -1.99 11.805 14.625 1 58 26 ARG B O 1
ATOM 1098 N N . ALA B 1 27 ? -1.568 13.75 15.805 1 59.5 27 ALA B N 1
ATOM 1099 C CA . ALA B 1 27 ? -2.027 14.57 14.688 1 59.5 27 ALA B CA 1
ATOM 1100 C C . ALA B 1 27 ? -1.159 14.344 13.445 1 59.5 27 ALA B C 1
ATOM 1102 O O . ALA B 1 27 ? -1.67 14.281 12.328 1 59.5 27 ALA B O 1
ATOM 1103 N N . VAL B 1 28 ? 0.081 14.328 13.758 1 57.72 28 VAL B N 1
ATOM 1104 C CA . VAL B 1 28 ? 1.005 14.125 12.641 1 57.72 28 VAL B CA 1
ATOM 1105 C C . VAL B 1 28 ? 0.837 12.719 12.078 1 57.72 28 VAL B C 1
ATOM 1107 O O . VAL B 1 28 ? 0.892 12.516 10.859 1 57.72 28 VAL B O 1
ATOM 1110 N N . THR B 1 29 ? 0.62 11.844 13.086 1 58 29 THR B N 1
ATOM 1111 C CA . THR B 1 29 ? 0.453 10.469 12.648 1 58 29 THR B CA 1
ATOM 1112 C C . THR B 1 29 ? -0.876 10.289 11.914 1 58 29 THR B C 1
ATOM 1114 O O . THR B 1 29 ? -1.01 9.406 11.062 1 58 29 THR B O 1
ATOM 1117 N N . LYS B 1 30 ? -1.728 11.328 12.312 1 65 30 LYS B N 1
ATOM 1118 C CA . LYS B 1 30 ? -3.021 11.273 11.633 1 65 30 LYS B CA 1
ATOM 1119 C C . LYS B 1 30 ? -2.965 11.953 10.273 1 65 30 LYS B C 1
ATOM 1121 O O . LYS B 1 30 ? -3.996 12.141 9.625 1 65 30 LYS B O 1
ATOM 1126 N N . ALA B 1 31 ? -1.747 12.227 9.938 1 76.38 31 ALA B N 1
ATOM 1127 C CA . ALA B 1 31 ? -1.602 12.797 8.602 1 76.38 31 ALA B CA 1
ATOM 1128 C C . ALA B 1 31 ? -1.959 11.781 7.527 1 76.38 31 ALA B C 1
ATOM 1130 O O . ALA B 1 31 ? -1.839 10.57 7.742 1 76.38 31 ALA B O 1
ATOM 1131 N N . ALA B 1 32 ? -2.645 12.219 6.57 1 82.69 32 ALA B N 1
ATOM 1132 C CA . ALA B 1 3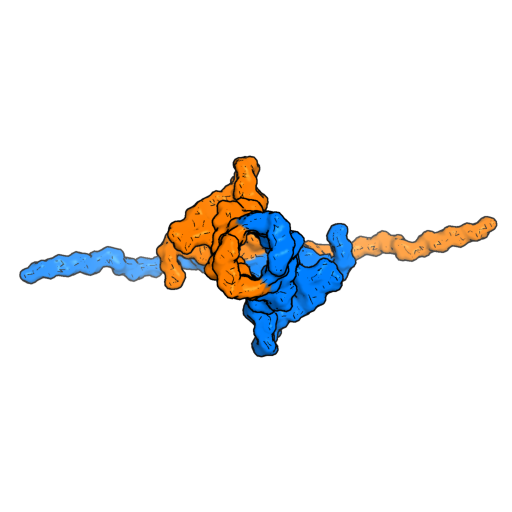2 ? -3.119 11.414 5.445 1 82.69 32 ALA B CA 1
ATOM 1133 C C . ALA B 1 32 ? -2.689 12.031 4.113 1 82.69 32 ALA B C 1
ATOM 1135 O O . ALA B 1 32 ? -2.508 13.25 4.016 1 82.69 32 ALA B O 1
ATOM 1136 N N . ALA B 1 33 ? -2.375 11.156 3.244 1 84.44 33 ALA B N 1
ATOM 1137 C CA . ALA B 1 33 ? -2.244 11.586 1.854 1 84.44 33 ALA B CA 1
ATOM 1138 C C . ALA B 1 33 ? -3.604 11.617 1.161 1 84.44 33 ALA B C 1
ATOM 1140 O O . ALA B 1 33 ? -4.445 10.75 1.384 1 84.44 33 ALA B O 1
ATOM 1141 N N . TYR B 1 34 ? -3.773 12.695 0.385 1 84.38 34 TYR B N 1
ATOM 1142 C CA . TYR B 1 34 ? -5.078 12.852 -0.245 1 84.38 34 TYR B CA 1
ATOM 1143 C C . TYR B 1 34 ? -4.965 12.781 -1.764 1 84.38 34 TYR B C 1
ATOM 1145 O O . TYR B 1 34 ? -3.939 13.164 -2.334 1 84.38 34 TYR B O 1
ATOM 1153 N N . GLY B 1 35 ? -6.086 12.258 -2.379 1 86.44 35 GLY B N 1
ATOM 1154 C CA . GLY B 1 35 ? -6.113 12.188 -3.832 1 86.44 35 GLY B CA 1
ATOM 1155 C C . GLY B 1 35 ? -5.066 11.258 -4.406 1 86.44 35 GLY B C 1
ATOM 1156 O O . GLY B 1 35 ? -4.25 11.664 -5.234 1 86.44 35 GLY B O 1
ATOM 1157 N N . CYS B 1 36 ? -5.109 10.062 -3.941 1 91.38 36 CYS B N 1
ATOM 1158 C CA . CYS B 1 36 ? -4.109 9.086 -4.359 1 91.38 36 CYS B CA 1
ATOM 1159 C C . CYS B 1 36 ? -4.703 8.086 -5.344 1 91.38 36 CYS B C 1
ATOM 1161 O O . CYS B 1 36 ? -5.844 7.656 -5.184 1 91.38 36 CYS B O 1
ATOM 1163 N N . VAL B 1 37 ? -3.953 7.824 -6.328 1 93.56 37 VAL B N 1
ATOM 1164 C CA . VAL B 1 37 ? -4.297 6.707 -7.203 1 93.56 37 VAL B CA 1
ATOM 1165 C C . VAL B 1 37 ? -3.535 5.457 -6.77 1 93.56 37 VAL B C 1
ATOM 1167 O O . VAL B 1 37 ? -2.314 5.492 -6.598 1 93.56 37 VAL B O 1
ATOM 1170 N N . VAL B 1 38 ? -4.266 4.387 -6.535 1 96.44 38 VAL B N 1
ATOM 1171 C CA . VAL B 1 38 ? -3.672 3.107 -6.156 1 96.44 38 VAL B CA 1
ATOM 1172 C C . VAL B 1 38 ? -3.689 2.154 -7.352 1 96.44 38 VAL B C 1
ATOM 1174 O O . VAL B 1 38 ? -4.742 1.916 -7.949 1 96.44 38 VAL B O 1
ATOM 1177 N N . GLN B 1 39 ? -2.531 1.67 -7.715 1 97.06 39 GLN B N 1
ATOM 1178 C CA . GLN B 1 39 ? -2.402 0.748 -8.836 1 97.06 39 GLN B CA 1
ATOM 1179 C C . GLN B 1 39 ? -1.682 -0.531 -8.422 1 97.06 39 GLN B C 1
ATOM 1181 O O . GLN B 1 39 ? -0.637 -0.475 -7.77 1 97.06 39 GLN B O 1
ATOM 1186 N N . ALA B 1 40 ? -2.262 -1.686 -8.773 1 98 40 ALA B N 1
ATOM 1187 C CA . ALA B 1 40 ? -1.626 -2.98 -8.539 1 98 40 ALA B CA 1
ATOM 1188 C C . ALA B 1 40 ? -1.276 -3.666 -9.859 1 98 40 ALA B C 1
ATOM 1190 O O . ALA B 1 40 ? -2.057 -3.629 -10.812 1 98 40 ALA B O 1
ATOM 1191 N N . ARG B 1 41 ? -0.089 -4.242 -9.883 1 96.44 41 ARG B N 1
ATOM 1192 C CA . ARG B 1 41 ? 0.376 -5.012 -11.031 1 96.44 41 ARG B CA 1
ATOM 1193 C C . ARG B 1 41 ? 0.973 -6.344 -10.594 1 96.44 41 ARG B C 1
ATOM 1195 O O . ARG B 1 41 ? 1.645 -6.422 -9.562 1 96.44 41 ARG B O 1
ATOM 1202 N N . VAL B 1 42 ? 0.726 -7.352 -11.398 1 95.69 42 VAL B N 1
ATOM 1203 C CA . VAL B 1 42 ? 1.246 -8.688 -11.109 1 95.69 42 VAL B CA 1
ATOM 1204 C C . VAL B 1 42 ? 1.973 -9.234 -12.336 1 95.69 42 VAL B C 1
ATOM 1206 O O . VAL B 1 42 ? 1.742 -8.773 -13.461 1 95.69 42 VAL B O 1
ATOM 1209 N N . SER B 1 43 ? 2.891 -10.156 -12.086 1 93.38 43 SER B N 1
ATOM 1210 C CA . SER B 1 43 ? 3.641 -10.773 -13.172 1 93.38 43 SER B CA 1
ATOM 1211 C C . SER B 1 43 ? 2.732 -11.625 -14.055 1 93.38 43 SER B C 1
ATOM 1213 O O . SER B 1 43 ? 1.601 -11.938 -13.672 1 93.38 43 SER B O 1
ATOM 1215 N N . ARG B 1 44 ? 3.338 -11.992 -15.195 1 90.31 44 ARG B N 1
ATOM 1216 C CA . ARG B 1 44 ? 2.598 -12.852 -16.109 1 90.31 44 ARG B CA 1
ATOM 1217 C C . ARG B 1 44 ? 2.201 -14.156 -15.43 1 90.31 44 ARG B C 1
ATOM 1219 O O . ARG B 1 44 ? 2.986 -14.734 -14.672 1 90.31 44 ARG B O 1
ATOM 1226 N N . GLY B 1 45 ? 1.012 -14.672 -15.695 1 87.94 45 GLY B N 1
ATOM 1227 C CA . GLY B 1 45 ? 0.51 -15.891 -15.078 1 87.94 45 GLY B CA 1
ATOM 1228 C C . GLY B 1 45 ? -0.404 -15.625 -13.898 1 87.94 45 GLY B C 1
ATOM 1229 O O . GLY B 1 45 ? -1.086 -16.531 -13.422 1 87.94 45 GLY B O 1
ATOM 1230 N N . LEU B 1 46 ? -0.364 -14.43 -13.469 1 91.31 46 LEU B N 1
ATOM 1231 C CA . LEU B 1 46 ? -1.303 -13.984 -12.445 1 91.31 46 LEU B CA 1
ATOM 1232 C C . LEU B 1 46 ? -2.234 -12.906 -12.992 1 91.31 46 LEU B C 1
ATOM 1234 O O . LEU B 1 46 ? -1.844 -12.133 -13.867 1 91.31 46 LEU B O 1
ATOM 1238 N N . CYS B 1 47 ? -3.463 -12.898 -12.484 1 93.38 47 CYS B N 1
ATOM 1239 C CA . CYS B 1 47 ? -4.434 -11.875 -12.859 1 93.38 47 CYS B CA 1
ATOM 1240 C C . CYS B 1 47 ? -5.211 -11.383 -11.641 1 93.38 47 CYS B C 1
ATOM 1242 O O . CYS B 1 47 ? -5.75 -12.195 -10.883 1 93.38 47 CYS B O 1
ATOM 1244 N N . ILE B 1 48 ? -5.176 -10.078 -11.492 1 95.81 48 ILE B N 1
ATOM 1245 C CA . ILE B 1 48 ? -5.953 -9.531 -10.383 1 95.81 48 ILE B CA 1
ATOM 1246 C C . ILE B 1 48 ? -7.441 -9.594 -10.711 1 95.81 48 ILE B C 1
ATOM 1248 O O . ILE B 1 48 ? -7.875 -9.07 -11.742 1 95.81 48 ILE B O 1
ATOM 1252 N N . ASP B 1 49 ? -8.156 -10.227 -9.828 1 95.31 49 ASP B N 1
ATOM 1253 C CA . ASP B 1 49 ? -9.594 -10.398 -10.031 1 95.31 49 ASP B CA 1
ATOM 1254 C C . ASP B 1 49 ? -10.375 -9.25 -9.391 1 95.31 49 ASP B C 1
ATOM 1256 O O . ASP B 1 49 ? -11.227 -8.633 -10.039 1 95.31 49 ASP B O 1
ATOM 1260 N N . ARG B 1 50 ? -10.055 -8.977 -8.156 1 95.06 50 ARG B N 1
ATOM 1261 C CA . ARG B 1 50 ? -10.781 -7.941 -7.426 1 95.06 50 ARG B CA 1
ATOM 1262 C C . ARG B 1 50 ? -9.875 -7.254 -6.41 1 95.06 50 ARG B C 1
ATOM 1264 O O . ARG B 1 50 ? -8.93 -7.859 -5.902 1 95.06 50 ARG B O 1
ATOM 1271 N N . HIS B 1 51 ? -10.227 -6.012 -6.184 1 95.88 51 HIS B N 1
ATOM 1272 C CA . HIS B 1 51 ? -9.633 -5.262 -5.082 1 95.88 51 HIS B CA 1
ATOM 1273 C C . HIS B 1 51 ? -10.617 -5.121 -3.922 1 95.88 51 HIS B C 1
ATOM 1275 O O . HIS B 1 51 ? -11.812 -4.914 -4.137 1 95.88 51 HIS B O 1
ATOM 1281 N N . LEU B 1 52 ? -10.133 -5.324 -2.762 1 95.81 52 LEU B N 1
ATOM 1282 C CA . LEU B 1 52 ? -10.922 -5.164 -1.548 1 95.81 52 LEU B CA 1
ATOM 1283 C C . LEU B 1 52 ? -10.289 -4.141 -0.616 1 95.81 52 LEU B C 1
ATOM 1285 O O . LEU B 1 52 ? -9.086 -4.195 -0.352 1 95.81 52 LEU B O 1
ATOM 1289 N N . SER B 1 53 ? -10.984 -3.17 -0.249 1 96.62 53 SER B N 1
ATOM 1290 C CA . SER B 1 53 ? -10.578 -2.148 0.711 1 96.62 53 SER B CA 1
ATOM 1291 C C . SER B 1 53 ? -11.789 -1.444 1.314 1 96.62 53 SER B C 1
ATOM 1293 O O . SER B 1 53 ? -12.93 -1.73 0.941 1 96.62 53 SER B O 1
ATOM 1295 N N . ARG B 1 54 ? -11.508 -0.604 2.23 1 95.31 54 ARG B N 1
ATOM 1296 C CA . ARG B 1 54 ? -12.609 0.159 2.803 1 95.31 54 ARG B CA 1
ATOM 1297 C C . ARG B 1 54 ? -13.273 1.037 1.746 1 95.31 54 ARG B C 1
ATOM 1299 O O . ARG B 1 54 ? -14.453 1.375 1.863 1 95.31 54 ARG B O 1
ATOM 1306 N N . TRP B 1 55 ? -12.602 1.332 0.706 1 96.06 55 TRP B N 1
ATOM 1307 C CA . TRP B 1 55 ? -13.117 2.207 -0.345 1 96.06 55 TRP B CA 1
ATOM 1308 C C . TRP B 1 55 ? -13.883 1.409 -1.391 1 96.06 55 TRP B C 1
ATOM 1310 O O . TRP B 1 55 ? -14.555 1.985 -2.25 1 96.06 55 TRP B O 1
ATOM 1320 N N . SER B 1 56 ? -13.734 0.135 -1.39 1 95.31 56 SER B N 1
ATOM 1321 C CA . SER B 1 56 ? -14.406 -0.686 -2.391 1 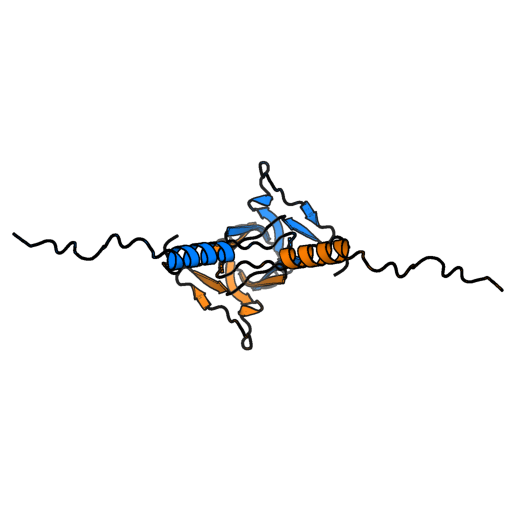95.31 56 SER B CA 1
ATOM 1322 C C . SER B 1 56 ? -15.734 -1.226 -1.864 1 95.31 56 SER B C 1
ATOM 1324 O O . SER B 1 56 ? -16.438 -1.936 -2.576 1 95.31 56 SER B O 1
ATOM 1326 N N . GLN B 1 57 ? -16.016 -0.897 -0.604 1 93.5 57 GLN B N 1
ATOM 1327 C CA . GLN B 1 57 ? -17.25 -1.386 -0.007 1 93.5 57 GLN B CA 1
ATOM 1328 C C . GLN B 1 57 ? -18.453 -0.634 -0.557 1 93.5 57 GLN B C 1
ATOM 1330 O O . GLN B 1 57 ? -18.391 0.572 -0.801 1 93.5 57 GLN B O 1
ATOM 1335 N N . THR B 1 58 ? -19.547 -1.372 -0.731 1 88.56 58 THR B N 1
ATOM 1336 C CA . THR B 1 58 ? -20.766 -0.808 -1.285 1 88.56 58 THR B CA 1
ATOM 1337 C C . THR B 1 58 ? -21.25 0.368 -0.441 1 88.56 58 THR B C 1
ATOM 1339 O O . THR B 1 58 ? -21.688 1.388 -0.98 1 88.56 58 THR B O 1
ATOM 1342 N N . ALA B 1 59 ? -21.109 0.31 0.797 1 90.56 59 ALA B N 1
ATOM 1343 C CA . ALA B 1 59 ? -21.641 1.315 1.717 1 90.56 59 ALA B CA 1
ATOM 1344 C C . ALA B 1 59 ? -20.562 2.332 2.094 1 90.56 59 ALA B C 1
ATOM 1346 O O . ALA B 1 59 ? -20.703 3.055 3.082 1 90.56 59 ALA B O 1
ATOM 1347 N N . SER B 1 60 ? -19.578 2.4 1.321 1 90.75 60 SER B N 1
ATOM 1348 C CA . SER B 1 60 ? -18.5 3.311 1.685 1 90.75 60 SER B CA 1
ATOM 1349 C C . SER B 1 60 ? -18.922 4.766 1.521 1 90.75 60 SER B C 1
ATOM 1351 O O . SER B 1 60 ? -19.5 5.137 0.501 1 90.75 60 SER B O 1
ATOM 1353 N N . ARG B 1 61 ? -18.641 5.633 2.498 1 90.5 61 ARG B N 1
ATOM 1354 C CA . ARG B 1 61 ? -18.938 7.062 2.438 1 90.5 61 ARG B CA 1
ATOM 1355 C C . ARG B 1 61 ? -18.031 7.758 1.426 1 90.5 61 ARG B C 1
ATOM 1357 O O . ARG B 1 61 ? -18.391 8.812 0.887 1 90.5 61 ARG B O 1
ATOM 1364 N N . HIS B 1 62 ? -16.797 7.16 1.206 1 90.5 62 HIS B N 1
ATOM 1365 C CA . HIS B 1 62 ? -15.82 7.691 0.258 1 90.5 62 HIS B CA 1
ATOM 1366 C C . HIS B 1 62 ? -15.32 6.602 -0.685 1 90.5 62 HIS B C 1
ATOM 1368 O O . HIS B 1 62 ? -14.203 6.098 -0.52 1 90.5 62 HIS B O 1
ATOM 1374 N N . PRO B 1 63 ? -16.172 6.242 -1.646 1 92.81 63 PRO B N 1
ATOM 1375 C CA . PRO B 1 63 ? -15.836 5.109 -2.518 1 92.81 63 PRO B CA 1
ATOM 1376 C C . PRO B 1 63 ? -14.688 5.41 -3.471 1 92.81 63 PRO B C 1
ATOM 1378 O O . PRO B 1 63 ? -14.5 6.562 -3.873 1 92.81 63 PRO B O 1
ATOM 1381 N N . ALA B 1 64 ? -13.93 4.41 -3.738 1 94.19 64 ALA B N 1
ATOM 1382 C CA . ALA B 1 64 ? -12.906 4.5 -4.777 1 94.19 64 ALA B CA 1
ATOM 1383 C C . ALA B 1 64 ? -13.531 4.656 -6.156 1 94.19 64 ALA B C 1
ATOM 1385 O O . ALA B 1 64 ? -14.664 4.211 -6.387 1 94.19 64 ALA B O 1
ATOM 1386 N N . VAL B 1 65 ? -12.844 5.348 -7.031 1 92.06 65 VAL B N 1
ATOM 1387 C CA . VAL B 1 65 ? -13.273 5.492 -8.414 1 92.06 65 VAL B CA 1
ATOM 1388 C C . VAL B 1 65 ? -12.203 4.945 -9.359 1 92.06 65 VAL B C 1
ATOM 1390 O O . VAL B 1 65 ? -11.008 5.129 -9.117 1 92.06 65 VAL B O 1
ATOM 1393 N N . PRO B 1 66 ? -12.641 4.305 -10.406 1 92.62 66 PRO B N 1
ATOM 1394 C CA . PRO B 1 66 ? -11.641 3.818 -11.367 1 92.62 66 PRO B CA 1
ATOM 1395 C C . PRO B 1 66 ? -10.844 4.945 -12.008 1 92.62 66 PRO B C 1
ATOM 1397 O O . PRO B 1 66 ? -11.391 6.012 -12.305 1 92.62 66 PRO B O 1
ATOM 1400 N N . ASP B 1 67 ? -9.555 4.688 -12.102 1 91.31 67 ASP B N 1
ATOM 1401 C CA . ASP B 1 67 ? -8.688 5.617 -12.828 1 91.31 67 ASP B CA 1
ATOM 1402 C C . ASP B 1 67 ? -8.477 5.164 -14.266 1 91.31 67 ASP B C 1
ATOM 1404 O O . ASP B 1 67 ? -8.305 3.973 -14.531 1 91.31 67 ASP B O 1
ATOM 1408 N N . PRO B 1 68 ? -8.438 6.164 -15.141 1 86.69 68 PRO B N 1
ATOM 1409 C CA . PRO B 1 68 ? -8.289 5.793 -16.547 1 86.69 68 PRO B CA 1
ATOM 1410 C C . PRO B 1 68 ? -6.965 5.086 -16.844 1 86.69 68 PRO B C 1
ATOM 1412 O O . PRO B 1 68 ? -6.863 4.32 -17.797 1 86.69 68 PRO B O 1
ATOM 1415 N N . ARG B 1 69 ? -5.969 5.34 -16.047 1 84.5 69 ARG B N 1
ATOM 1416 C CA . ARG B 1 69 ? -4.648 4.75 -16.25 1 84.5 69 ARG B CA 1
ATOM 1417 C C . ARG B 1 69 ? -4.566 3.361 -15.625 1 84.5 69 ARG B C 1
ATOM 1419 O O . ARG B 1 69 ? -3.529 2.699 -15.703 1 84.5 69 ARG B O 1
ATOM 1426 N N . GLY B 1 70 ? -5.566 2.99 -15.062 1 89.88 70 GLY B N 1
ATOM 1427 C CA . GLY B 1 70 ? -5.598 1.748 -14.312 1 89.88 70 GLY B CA 1
ATOM 1428 C C . GLY B 1 70 ? -5.598 1.962 -12.805 1 89.88 70 GLY B C 1
ATOM 1429 O O . GLY B 1 70 ? -5.25 3.045 -12.328 1 89.88 70 GLY B O 1
ATOM 1430 N N . GLY B 1 71 ? -6.211 1.135 -12.172 1 94.69 71 GLY B N 1
ATOM 1431 C CA . GLY B 1 71 ? -6.309 1.25 -10.727 1 94.69 71 GLY B CA 1
ATOM 1432 C C . GLY B 1 71 ? -7.512 2.057 -10.273 1 94.69 71 GLY B C 1
ATOM 1433 O O . GLY B 1 71 ? -8.562 2.021 -10.914 1 94.69 71 GLY B O 1
ATOM 1434 N N . PHE B 1 72 ? -7.41 2.68 -9.07 1 95.62 72 PHE B N 1
ATOM 1435 C CA . PHE B 1 72 ? -8.562 3.393 -8.523 1 95.62 72 PHE B CA 1
ATOM 1436 C C . PHE B 1 72 ? -8.109 4.574 -7.668 1 95.62 72 PHE B C 1
ATOM 1438 O O . PHE B 1 72 ? -7.07 4.508 -7.008 1 95.62 72 PHE B O 1
ATOM 1445 N N . LEU B 1 73 ? -8.852 5.617 -7.758 1 93.62 73 LEU B N 1
ATOM 1446 C CA . LEU B 1 73 ? -8.633 6.824 -6.973 1 93.62 73 LEU B CA 1
ATOM 1447 C C . LEU B 1 73 ? -9.242 6.691 -5.582 1 93.62 73 LEU B C 1
ATOM 1449 O O . LEU B 1 73 ? -10.391 6.266 -5.441 1 93.62 73 LEU B O 1
ATOM 1453 N N . VAL B 1 74 ? -8.477 6.945 -4.59 1 92.81 74 VAL B N 1
ATOM 1454 C CA . VAL B 1 74 ? -8.961 6.98 -3.215 1 92.81 74 VAL B CA 1
ATOM 1455 C C . VAL B 1 74 ? -8.82 8.398 -2.654 1 92.81 74 VAL B C 1
ATOM 1457 O O . VAL B 1 74 ? -7.824 9.078 -2.92 1 92.81 74 VAL B O 1
ATOM 1460 N N . PRO B 1 75 ? -9.789 8.828 -1.959 1 88.44 75 PRO B N 1
ATOM 1461 C CA . PRO B 1 75 ? -9.758 10.211 -1.473 1 88.44 75 PRO B CA 1
ATOM 1462 C C . PRO B 1 75 ? -8.641 10.445 -0.45 1 88.44 75 PRO B C 1
ATOM 1464 O O . PRO B 1 75 ? -8.078 11.539 -0.394 1 88.44 75 PRO B O 1
ATOM 1467 N N . ARG B 1 76 ? -8.367 9.391 0.371 1 85.56 76 ARG B N 1
ATOM 1468 C CA . ARG B 1 76 ? -7.367 9.562 1.417 1 85.56 76 ARG B CA 1
ATOM 1469 C C . ARG B 1 76 ? -6.742 8.227 1.812 1 85.56 76 ARG B C 1
ATOM 1471 O O . ARG B 1 76 ? -7.426 7.203 1.835 1 85.56 76 ARG B O 1
ATOM 1478 N N . ILE B 1 77 ? -5.457 8.281 2.084 1 89.62 77 ILE B N 1
ATOM 1479 C CA . ILE B 1 77 ? -4.734 7.141 2.637 1 89.62 77 ILE B CA 1
ATOM 1480 C C . ILE B 1 77 ? -3.992 7.566 3.9 1 89.62 77 ILE B C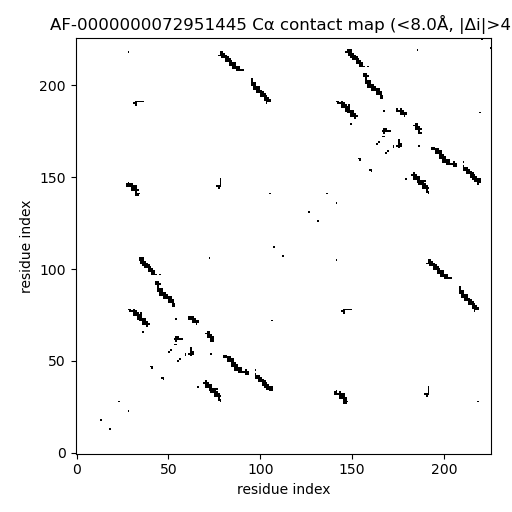 1
ATOM 1482 O O . ILE B 1 77 ? -3.285 8.578 3.902 1 89.62 77 ILE B O 1
ATOM 1486 N N . ASP B 1 78 ? -4.25 6.844 4.969 1 87.5 78 ASP B N 1
ATOM 1487 C CA . ASP B 1 78 ? -3.561 7.047 6.238 1 87.5 78 ASP B CA 1
ATOM 1488 C C . ASP B 1 78 ? -2.938 5.746 6.738 1 87.5 78 ASP B C 1
ATOM 1490 O O . ASP B 1 78 ? -2.928 4.738 6.027 1 87.5 78 ASP B O 1
ATOM 1494 N N . CYS B 1 79 ? -2.299 5.809 7.922 1 89.44 79 CYS B N 1
ATOM 1495 C CA . CYS B 1 79 ? -1.664 4.629 8.492 1 89.44 79 CYS B CA 1
ATOM 1496 C C . CYS B 1 79 ? -2.705 3.668 9.055 1 89.44 79 CYS B C 1
ATOM 1498 O O . CYS B 1 79 ? -2.523 3.113 10.141 1 89.44 79 CYS B O 1
ATOM 1500 N N . ASP B 1 80 ? -3.816 3.613 8.406 1 89.75 80 ASP B N 1
ATOM 1501 C CA . ASP B 1 80 ? -4.875 2.645 8.68 1 89.75 80 ASP B CA 1
ATOM 1502 C C . ASP B 1 80 ? -5.543 2.186 7.383 1 89.75 80 ASP B C 1
ATOM 1504 O O . ASP B 1 80 ? -6.77 2.219 7.266 1 89.75 80 ASP B O 1
ATOM 1508 N N . ALA B 1 81 ? -4.684 1.835 6.426 1 94.12 81 ALA B N 1
ATOM 1509 C CA . ALA B 1 81 ? -5.176 1.418 5.113 1 94.12 81 ALA B CA 1
ATOM 1510 C C . ALA B 1 81 ? -4.852 -0.05 4.848 1 94.12 81 ALA B C 1
ATOM 1512 O O . ALA B 1 81 ? -3.75 -0.514 5.145 1 94.12 81 ALA B O 1
ATOM 1513 N N . VAL B 1 82 ? -5.863 -0.757 4.352 1 96.62 82 VAL B N 1
ATOM 1514 C CA . VAL B 1 82 ? -5.68 -2.148 3.955 1 96.62 82 VAL B CA 1
ATOM 1515 C C . VAL B 1 82 ? -6.145 -2.34 2.514 1 96.62 82 VAL B C 1
ATOM 1517 O O . VAL B 1 82 ? -7.25 -1.93 2.15 1 96.62 82 VAL B O 1
ATOM 1520 N N . PHE B 1 83 ? -5.262 -2.943 1.728 1 97.94 83 PHE B N 1
ATOM 1521 C CA . PHE B 1 83 ? -5.57 -3.297 0.347 1 97.94 83 PHE B CA 1
ATOM 1522 C C . PHE B 1 83 ? -5.5 -4.805 0.145 1 97.94 83 PHE B C 1
ATOM 1524 O O . PHE B 1 83 ? -4.438 -5.41 0.325 1 97.94 83 PHE B O 1
ATOM 1531 N N . GLY B 1 84 ? -6.598 -5.387 -0.16 1 98.44 84 GLY B N 1
ATOM 1532 C CA . GLY B 1 84 ? -6.66 -6.797 -0.506 1 98.44 84 GLY B CA 1
ATOM 1533 C C . GLY B 1 84 ? -6.922 -7.039 -1.981 1 98.44 84 GLY B C 1
ATOM 1534 O O . GLY B 1 84 ? -7.672 -6.293 -2.615 1 98.44 84 GLY B O 1
ATOM 1535 N N . PHE B 1 85 ? -6.379 -8.133 -2.479 1 98 85 PHE B N 1
ATOM 1536 C CA . PHE B 1 85 ? -6.562 -8.516 -3.873 1 98 85 PHE B CA 1
ATOM 1537 C C . PHE B 1 85 ? -6.836 -10.008 -4 1 98 85 PHE B C 1
ATOM 1539 O O . PHE B 1 85 ? -6.133 -10.82 -3.398 1 98 85 PHE B O 1
ATOM 1546 N N . SER B 1 86 ? -7.859 -10.289 -4.695 1 97.31 86 SER B N 1
ATOM 1547 C CA . SER B 1 86 ? -8.031 -11.656 -5.172 1 97.31 86 SER B CA 1
ATOM 1548 C C . SER B 1 86 ? -7.305 -11.875 -6.492 1 97.31 86 SER B C 1
ATOM 1550 O O . SER B 1 86 ? -7.383 -11.039 -7.395 1 97.31 86 SER B O 1
ATOM 1552 N N . ILE B 1 87 ? -6.617 -12.977 -6.574 1 94.94 87 ILE B N 1
ATOM 1553 C CA . ILE B 1 87 ? -5.746 -13.219 -7.719 1 94.94 87 ILE B CA 1
ATOM 1554 C C . ILE B 1 87 ? -6.082 -14.578 -8.344 1 94.94 87 ILE B C 1
ATOM 1556 O O . ILE B 1 87 ? -6.227 -15.57 -7.629 1 94.94 87 ILE B O 1
ATOM 1560 N N . TYR B 1 88 ? -6.242 -14.5 -9.633 1 92.56 88 TYR B N 1
ATOM 1561 C CA . TYR B 1 88 ? -6.348 -15.734 -10.398 1 92.56 88 TYR B CA 1
ATOM 1562 C C . TYR B 1 88 ? -4.977 -16.203 -10.875 1 92.56 88 TYR B C 1
ATOM 1564 O O . TYR B 1 88 ? -4.203 -15.406 -11.43 1 92.56 88 TYR B O 1
ATOM 1572 N N . VAL B 1 89 ? -4.684 -17.469 -10.602 1 88.5 89 VAL B N 1
ATOM 1573 C CA . VAL B 1 89 ? -3.4 -18.031 -11.016 1 88.5 89 VAL B CA 1
ATOM 1574 C C . VAL B 1 89 ? -3.6 -18.938 -12.234 1 88.5 89 VAL B C 1
ATOM 1576 O O . VAL B 1 89 ? -4.293 -19.953 -12.148 1 88.5 89 VAL B O 1
ATOM 1579 N N . ASP B 1 90 ? -2.912 -18.484 -13.227 1 83.31 90 ASP B N 1
ATOM 1580 C CA . ASP B 1 90 ? -3.02 -19.266 -14.453 1 83.31 90 ASP B CA 1
ATOM 1581 C C . ASP B 1 90 ? -2.277 -20.594 -14.32 1 83.31 90 ASP B C 1
ATOM 1583 O O . ASP B 1 90 ? -1.281 -20.688 -13.602 1 83.31 90 ASP B O 1
ATOM 1587 N N . GLU B 1 91 ? -2.785 -21.609 -14.961 1 75.44 91 GLU B N 1
ATOM 1588 C CA . GLU B 1 91 ? -2.211 -22.953 -14.938 1 75.44 91 GLU B CA 1
ATOM 1589 C C . GLU B 1 91 ? -0.812 -22.969 -15.547 1 75.44 91 GLU B C 1
ATOM 1591 O O . GLU B 1 91 ? 0.015 -23.812 -15.195 1 75.44 91 GLU B O 1
ATOM 1596 N N . ASP B 1 92 ? -0.563 -21.969 -16.359 1 75.5 92 ASP B N 1
ATOM 1597 C CA . ASP B 1 92 ? 0.722 -21.938 -17.047 1 75.5 92 ASP B CA 1
ATOM 1598 C C . ASP B 1 92 ? 1.678 -20.953 -16.391 1 75.5 92 ASP B C 1
ATOM 1600 O O . ASP B 1 92 ? 2.322 -20.156 -17.078 1 75.5 92 ASP B O 1
ATOM 1604 N N . LEU B 1 93 ? 1.722 -21.062 -15.109 1 72.69 93 LEU B N 1
ATOM 1605 C CA . LEU B 1 93 ? 2.709 -20.203 -14.477 1 72.69 93 LEU B CA 1
ATOM 1606 C C . LEU B 1 93 ? 4.121 -20.578 -14.906 1 72.69 93 LEU B C 1
ATOM 1608 O O . LEU B 1 93 ? 4.559 -21.703 -14.68 1 72.69 93 LEU B O 1
ATOM 1612 N N . PRO B 1 94 ? 4.68 -19.672 -15.602 1 66.12 94 PRO B N 1
ATOM 1613 C CA . PRO B 1 94 ? 5.984 -20 -16.172 1 66.12 94 PRO B CA 1
ATOM 1614 C C . PRO B 1 94 ? 7.027 -20.328 -15.109 1 66.12 94 PRO B C 1
ATOM 1616 O O . PRO B 1 94 ? 7.895 -21.188 -15.336 1 66.12 94 PRO B O 1
ATOM 1619 N N . ALA B 1 95 ? 7.02 -19.531 -14.039 1 69.44 95 ALA B N 1
ATOM 1620 C CA . ALA B 1 95 ? 8.078 -19.641 -13.039 1 69.44 95 ALA B CA 1
ATOM 1621 C C . ALA B 1 95 ? 7.496 -19.75 -11.633 1 69.44 95 ALA B C 1
ATOM 1623 O O . ALA B 1 95 ? 6.332 -19.406 -11.406 1 69.44 95 ALA B O 1
ATOM 1624 N N . ARG B 1 96 ? 8.227 -20.438 -10.805 1 83.56 96 ARG B N 1
ATOM 1625 C CA . ARG B 1 96 ? 7.84 -20.562 -9.406 1 83.56 96 ARG B CA 1
ATOM 1626 C C . ARG B 1 96 ? 8.031 -19.234 -8.664 1 83.56 96 ARG B C 1
ATOM 1628 O O . ARG B 1 96 ? 7.965 -19.203 -7.434 1 83.56 96 ARG B O 1
ATOM 1635 N N . TYR B 1 97 ? 8.406 -18.234 -9.539 1 89.69 97 TYR B N 1
ATOM 1636 C CA . TYR B 1 97 ? 8.539 -16.891 -8.969 1 89.69 97 TYR B CA 1
ATOM 1637 C C . TYR B 1 97 ? 7.559 -15.93 -9.625 1 89.69 97 TYR B C 1
ATOM 1639 O O . TYR B 1 97 ? 7.332 -15.992 -10.836 1 89.69 97 TYR B O 1
ATOM 1647 N N . ALA B 1 98 ? 6.93 -15.211 -8.844 1 93.56 98 ALA B N 1
ATOM 1648 C CA . ALA B 1 98 ? 6 -14.18 -9.312 1 93.56 98 ALA B CA 1
ATOM 1649 C C . ALA B 1 98 ? 6.25 -12.852 -8.602 1 93.56 98 ALA B C 1
ATOM 1651 O O . ALA B 1 98 ? 7.02 -12.789 -7.641 1 93.56 98 ALA B O 1
ATOM 1652 N N . TYR B 1 99 ? 5.664 -11.828 -9.211 1 95.44 99 TYR B N 1
ATOM 1653 C CA . TYR B 1 99 ? 5.855 -10.492 -8.648 1 95.44 99 TYR B CA 1
ATOM 1654 C C . TYR B 1 99 ? 4.52 -9.789 -8.453 1 95.44 99 TYR B C 1
ATOM 1656 O O . TYR B 1 99 ? 3.594 -9.969 -9.25 1 95.44 99 TYR B O 1
ATOM 1664 N N . PHE B 1 100 ? 4.398 -9.094 -7.367 1 97.56 100 PHE B N 1
ATOM 1665 C CA . PHE B 1 100 ? 3.281 -8.203 -7.062 1 97.56 100 PHE B CA 1
ATOM 1666 C C . PHE B 1 100 ? 3.779 -6.809 -6.711 1 97.56 100 PHE B C 1
ATOM 1668 O O . PHE B 1 100 ? 4.703 -6.656 -5.906 1 97.56 100 PHE B O 1
ATOM 1675 N N . GLN B 1 101 ? 3.219 -5.773 -7.332 1 98.25 101 GLN B N 1
ATOM 1676 C CA . GLN B 1 101 ? 3.596 -4.398 -7.023 1 98.25 101 GLN B CA 1
ATOM 1677 C C . GLN B 1 101 ? 2.363 -3.537 -6.75 1 98.25 101 GLN B C 1
ATOM 1679 O O . GLN B 1 101 ? 1.376 -3.609 -7.484 1 98.25 101 GLN B O 1
ATOM 1684 N N . LEU B 1 102 ? 2.334 -2.814 -5.691 1 98.31 102 LEU B N 1
ATOM 1685 C CA . LEU B 1 102 ? 1.335 -1.797 -5.387 1 98.31 102 LEU B CA 1
ATOM 1686 C C . LEU B 1 102 ? 1.95 -0.402 -5.426 1 98.31 102 LEU B C 1
ATOM 1688 O O . LEU B 1 102 ? 2.973 -0.153 -4.781 1 98.31 102 LEU B O 1
ATOM 1692 N N . ALA B 1 103 ? 1.377 0.467 -6.191 1 97.44 103 ALA B N 1
ATOM 1693 C CA . ALA B 1 103 ? 1.843 1.85 -6.258 1 97.44 103 ALA B CA 1
ATOM 1694 C C . ALA B 1 103 ? 0.759 2.816 -5.785 1 97.44 103 ALA B C 1
ATOM 1696 O O . ALA B 1 103 ? -0.421 2.633 -6.098 1 97.44 103 ALA B O 1
ATOM 1697 N N . VAL B 1 104 ? 1.128 3.768 -5.016 1 94.12 104 VAL B N 1
ATOM 1698 C CA . VAL B 1 104 ? 0.302 4.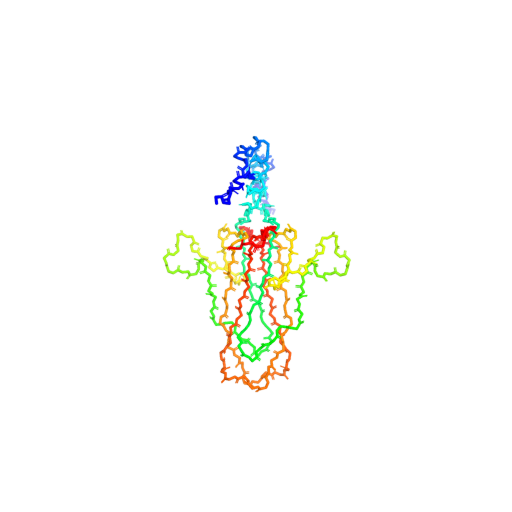906 -4.625 1 94.12 104 VAL B CA 1
ATOM 1699 C C . VAL B 1 104 ? 0.855 6.184 -5.246 1 94.12 104 VAL B C 1
ATOM 1701 O O . VAL B 1 104 ? 1.996 6.57 -4.98 1 94.12 104 VAL B O 1
ATOM 1704 N N . LEU B 1 105 ? 0.036 6.816 -6.082 1 90.44 105 LEU B N 1
ATOM 1705 C CA . LEU B 1 105 ? 0.491 7.957 -6.871 1 90.44 105 LEU B CA 1
ATOM 1706 C C . LEU B 1 105 ? -0.411 9.164 -6.652 1 90.44 105 LEU B C 1
ATOM 1708 O O . LEU B 1 105 ? -1.607 9.016 -6.395 1 90.44 105 LEU B O 1
ATOM 1712 N N . HIS B 1 106 ? 0.145 10.297 -6.793 1 86.56 106 HIS B N 1
ATOM 1713 C CA . HIS B 1 106 ? -0.685 11.492 -6.742 1 86.56 106 HIS B CA 1
ATOM 1714 C C . HIS B 1 106 ? -1.633 11.562 -7.934 1 86.56 106 HIS B C 1
ATOM 1716 O O . HIS B 1 106 ? -1.222 11.328 -9.07 1 86.56 106 HIS B O 1
ATOM 1722 N N . HIS B 1 107 ? -2.861 11.797 -7.523 1 81.69 107 HIS B N 1
ATOM 1723 C CA . HIS B 1 107 ? -3.84 11.977 -8.594 1 81.69 107 HIS B CA 1
ATOM 1724 C C . HIS B 1 107 ? -3.691 13.336 -9.258 1 81.69 107 HIS B C 1
ATOM 1726 O O . HIS B 1 107 ? -3.594 14.359 -8.57 1 81.69 107 HIS B O 1
ATOM 1732 N N . ASN B 1 108 ? -3.156 13.453 -10.43 1 68.5 108 ASN B N 1
ATOM 1733 C CA . ASN B 1 108 ? -3.158 14.734 -11.133 1 68.5 108 ASN B CA 1
ATOM 1734 C C . ASN B 1 108 ? -4.375 14.867 -12.039 1 68.5 108 ASN B C 1
ATOM 1736 O O . ASN B 1 108 ? -4.715 13.938 -12.773 1 68.5 108 ASN B O 1
ATOM 1740 N N . ALA B 1 109 ? -5.25 15.703 -11.477 1 56.53 109 ALA B N 1
ATOM 1741 C CA . ALA B 1 109 ? -6.414 15.945 -12.328 1 56.53 109 ALA B CA 1
ATOM 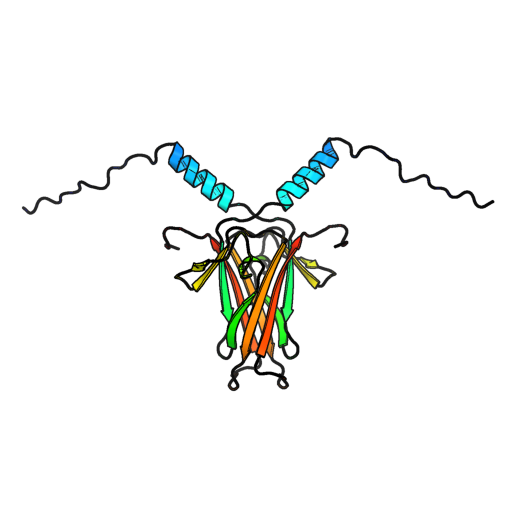1742 C C . ALA B 1 109 ? -6.043 15.875 -13.805 1 56.53 109 ALA B C 1
ATOM 1744 O O . ALA B 1 109 ? -6.84 15.422 -14.633 1 56.53 109 ALA B O 1
ATOM 1745 N N . GLU B 1 110 ? -4.887 16.609 -14.102 1 53.84 110 GLU B N 1
ATOM 1746 C CA . GLU B 1 110 ? -4.633 16.641 -15.539 1 53.84 110 GLU B CA 1
ATOM 1747 C C . GLU B 1 110 ? -4 15.328 -16.016 1 53.84 110 GLU B C 1
ATOM 1749 O O . GLU B 1 110 ? -3.887 15.086 -17.219 1 53.84 110 GLU B O 1
ATOM 1754 N N . GLY B 1 111 ? -4.258 14.383 -15.555 1 46.94 111 GLY B N 1
ATOM 1755 C CA . GLY B 1 111 ? -3.832 13.062 -15.984 1 46.94 111 GLY B CA 1
ATOM 1756 C C . GLY B 1 111 ? -2.338 12.961 -16.219 1 46.94 111 GLY B C 1
ATOM 1757 O O . GLY B 1 111 ? -1.848 11.938 -16.703 1 46.94 111 GLY B O 1
ATOM 1758 N N . ILE B 1 112 ? -1.557 14.141 -16.406 1 42.38 112 ILE B N 1
ATOM 1759 C CA . ILE B 1 112 ? -0.209 14.008 -16.953 1 42.38 112 ILE B CA 1
ATOM 1760 C C . ILE B 1 112 ? 0.748 13.555 -15.852 1 42.38 112 ILE B C 1
ATOM 1762 O O . ILE B 1 112 ? 0.756 14.125 -14.758 1 42.38 112 ILE B O 1
ATOM 1766 N N . ARG B 1 113 ? 1.203 12.523 -15.781 1 40.03 113 ARG B N 1
ATOM 1767 C CA . ARG B 1 113 ? 2.363 12.164 -14.977 1 40.03 113 ARG B CA 1
ATOM 1768 C C . ARG B 1 113 ? 3.648 12.711 -15.586 1 40.03 113 ARG B C 1
ATOM 1770 O O . ARG B 1 113 ? 3.787 12.758 -16.812 1 40.03 113 ARG B O 1
#